Protein AF-A0A399GDI3-F1 (afdb_monomer_lite)

pLDDT: mean 78.02, std 23.64, range [24.5, 98.44]

Radius of gyration: 34.28 Å; chains: 1; bounding box: 95×101×81 Å

Foldseek 3Di:
DDPPVVVPDDPQDPVNVCCCLDPVVVLVLLVQLVVLVVVLVVLVVLQPDPVQLVVLVVQLVQCCDPDQADVPHGPVVQCQQANVQSPPPDPVRGTRHVNVSVVSVVSNVVSLVVSLVSLLVQLLVLCVQVLPDDQLQPDDDPPPPPDDPPLDDADPSNVSNLVSLLVVLVSDLVSDDLVSSLVSVLSNLLSVQVCCVVRPLLPAFHELVSLSNQLSNLVSVQVSNCVRRNHPSNCVSNVQVNLLSLLLNQAQDFPPPDPPPPPDDDDDDDDDDDDDDDDDDDDDDDDDDDDDDDDDDDDDDDPPDPDPLRRQHLVNLLVQLPPDQVSVVVSCVSVVNDPDHSVSSNSSSVSYPVVVD

Structure (mmCIF, N/CA/C/O backbone):
data_AF-A0A399GDI3-F1
#
_entry.id   AF-A0A399GDI3-F1
#
loop_
_atom_site.group_PDB
_atom_site.id
_atom_site.type_symbol
_atom_site.label_atom_id
_atom_site.label_alt_id
_atom_site.label_comp_id
_atom_site.label_asym_id
_atom_site.label_entity_id
_atom_site.label_seq_id
_atom_site.pdbx_PDB_ins_code
_atom_site.Cartn_x
_atom_site.Cartn_y
_atom_site.Cartn_z
_atom_site.occupancy
_atom_site.B_iso_or_equiv
_atom_site.auth_seq_id
_atom_site.auth_comp_id
_atom_site.auth_asym_id
_atom_site.auth_atom_id
_atom_site.pdbx_PDB_model_num
ATOM 1 N N . MET A 1 1 ? 1.802 18.367 7.664 1.00 33.59 1 MET A N 1
ATOM 2 C CA . MET A 1 1 ? 3.248 18.456 7.372 1.00 33.59 1 MET A CA 1
ATOM 3 C C . MET A 1 1 ? 3.421 18.226 5.888 1.00 33.59 1 MET A C 1
ATOM 5 O O . MET A 1 1 ? 3.116 17.139 5.420 1.00 33.59 1 MET A O 1
ATOM 9 N N . THR A 1 2 ? 3.764 19.276 5.149 1.00 44.78 2 THR A N 1
ATOM 10 C CA . THR A 1 2 ? 3.959 19.227 3.700 1.00 44.78 2 THR A CA 1
ATOM 11 C C . THR A 1 2 ? 5.281 18.523 3.408 1.00 44.78 2 THR A C 1
ATOM 13 O O . THR A 1 2 ? 6.303 18.823 4.020 1.00 44.78 2 THR A O 1
ATOM 16 N N . THR A 1 3 ? 5.256 17.533 2.523 1.00 49.69 3 THR A N 1
ATOM 17 C CA . THR A 1 3 ? 6.463 16.853 2.049 1.00 49.69 3 THR A CA 1
ATOM 18 C C . THR A 1 3 ? 7.414 17.867 1.407 1.00 49.69 3 THR A C 1
ATOM 20 O O . THR A 1 3 ? 6.981 18.886 0.863 1.00 49.69 3 THR A O 1
ATOM 23 N N . SER A 1 4 ? 8.721 17.600 1.463 1.00 41.06 4 SER A N 1
ATOM 24 C CA . SER A 1 4 ? 9.814 18.484 1.017 1.00 41.06 4 SER A CA 1
ATOM 25 C C . SER A 1 4 ? 9.760 18.925 -0.458 1.00 41.06 4 SER A C 1
ATOM 27 O O . SER A 1 4 ? 10.577 19.738 -0.877 1.00 41.06 4 SER A O 1
ATOM 29 N N . LEU A 1 5 ? 8.781 18.451 -1.232 1.00 45.34 5 LEU A N 1
ATOM 30 C CA . LEU A 1 5 ? 8.442 18.944 -2.570 1.00 45.34 5 LEU A CA 1
ATOM 31 C C . LEU A 1 5 ? 7.671 20.277 -2.542 1.00 45.34 5 LEU A C 1
ATOM 33 O O . LEU A 1 5 ? 7.832 21.095 -3.441 1.00 45.34 5 LEU A O 1
ATOM 37 N N . GLY A 1 6 ? 6.888 20.546 -1.493 1.00 42.69 6 GLY A N 1
ATOM 38 C CA . GLY A 1 6 ? 6.070 21.761 -1.393 1.00 42.69 6 GLY A CA 1
ATOM 39 C C . GLY A 1 6 ? 6.853 23.040 -1.077 1.00 42.69 6 GLY A C 1
ATOM 40 O O . GLY A 1 6 ? 6.321 24.132 -1.241 1.00 42.69 6 GLY A O 1
ATOM 41 N N . ARG A 1 7 ? 8.111 22.935 -0.624 1.00 52.03 7 ARG A N 1
ATOM 42 C CA . ARG A 1 7 ? 8.938 24.101 -0.256 1.00 52.03 7 ARG A CA 1
ATOM 43 C C . ARG A 1 7 ? 9.853 24.586 -1.389 1.00 52.03 7 ARG A C 1
ATOM 45 O O . ARG A 1 7 ? 10.402 25.674 -1.277 1.00 52.03 7 ARG A O 1
ATOM 52 N N . ALA A 1 8 ? 10.011 23.801 -2.460 1.00 45.78 8 ALA A N 1
ATOM 53 C CA . ALA A 1 8 ? 10.941 24.093 -3.556 1.00 45.78 8 ALA A CA 1
ATOM 54 C C . ALA A 1 8 ? 10.308 24.829 -4.756 1.00 45.78 8 ALA A C 1
ATOM 56 O O . ALA A 1 8 ? 11.039 25.382 -5.570 1.00 45.78 8 ALA A O 1
ATOM 57 N N . MET A 1 9 ? 8.977 24.890 -4.866 1.00 48.88 9 MET A N 1
ATOM 58 C CA . MET A 1 9 ? 8.287 25.620 -5.940 1.00 48.88 9 MET A CA 1
ATOM 59 C C . MET A 1 9 ? 7.434 26.752 -5.367 1.00 48.88 9 MET A C 1
ATOM 61 O O . MET A 1 9 ? 6.222 26.626 -5.204 1.00 48.88 9 MET A O 1
ATOM 65 N N . GLY A 1 10 ? 8.074 27.880 -5.054 1.00 45.00 10 GLY A N 1
ATOM 66 C CA . GLY A 1 10 ? 7.347 29.130 -4.850 1.00 45.00 10 GLY A CA 1
ATOM 67 C C . GLY A 1 10 ? 6.650 29.525 -6.154 1.00 45.00 10 GLY A C 1
ATOM 68 O O . GLY A 1 10 ? 7.329 29.829 -7.128 1.00 45.00 10 GLY A O 1
ATOM 69 N N . GLY A 1 11 ? 5.315 29.486 -6.179 1.00 56.50 11 GLY A N 1
ATOM 70 C CA . GLY A 1 11 ? 4.514 29.997 -7.300 1.00 56.50 11 GLY A CA 1
ATOM 71 C C . GLY A 1 11 ? 3.349 29.125 -7.770 1.00 56.50 11 GLY A C 1
ATOM 72 O O . GLY A 1 11 ? 2.586 29.584 -8.609 1.00 56.50 11 GLY A O 1
ATOM 73 N N . VAL A 1 12 ? 3.175 27.907 -7.250 1.00 58.66 12 VAL A N 1
ATOM 74 C CA . VAL A 1 12 ? 2.052 27.041 -7.653 1.00 58.66 12 VAL A CA 1
ATOM 75 C C . VAL A 1 12 ? 0.782 27.466 -6.915 1.00 58.66 12 VAL A C 1
ATOM 77 O O . VAL A 1 12 ? 0.763 27.525 -5.683 1.00 58.66 12 VAL A O 1
ATOM 80 N N . THR A 1 13 ? -0.278 27.780 -7.657 1.00 77.62 13 THR A N 1
ATOM 81 C CA . THR A 1 13 ? -1.592 28.100 -7.078 1.00 77.62 13 THR A CA 1
ATOM 82 C C . THR A 1 13 ? -2.203 26.869 -6.398 1.00 77.62 13 THR A C 1
ATOM 84 O O . THR A 1 13 ? -1.878 25.733 -6.736 1.00 77.62 13 THR A O 1
ATOM 87 N N . LYS A 1 14 ? -3.126 27.062 -5.444 1.00 71.81 14 LYS A N 1
ATOM 88 C CA . LYS A 1 14 ? -3.807 25.941 -4.765 1.00 71.81 14 LYS A CA 1
ATOM 89 C C . LYS A 1 14 ? -4.497 24.997 -5.765 1.00 71.81 14 LYS A C 1
ATOM 91 O O . LYS A 1 14 ? -4.448 23.787 -5.591 1.00 71.81 14 LYS A O 1
ATOM 96 N N . GLU A 1 15 ? -5.068 25.549 -6.835 1.00 73.25 15 GLU A N 1
ATOM 97 C CA . GLU A 1 15 ? -5.727 24.782 -7.897 1.00 73.25 15 GLU A CA 1
ATOM 98 C C . GLU A 1 15 ? -4.727 23.961 -8.731 1.00 73.25 15 GLU A C 1
ATOM 100 O O . GLU A 1 15 ? -4.968 22.796 -9.038 1.00 73.25 15 GLU A O 1
ATOM 105 N N . GLU A 1 16 ? -3.563 24.524 -9.063 1.00 70.19 16 GLU A N 1
ATOM 106 C CA . GLU A 1 16 ? -2.492 23.777 -9.736 1.00 70.19 16 GLU A CA 1
ATOM 107 C C . GLU A 1 16 ? -1.890 22.705 -8.824 1.00 70.19 16 GLU A C 1
ATOM 109 O O . GLU A 1 16 ? -1.567 21.610 -9.284 1.00 70.19 16 GLU A O 1
ATOM 114 N N . GLN A 1 17 ? -1.787 22.979 -7.523 1.00 66.31 17 GLN A N 1
ATOM 115 C CA . GLN A 1 17 ? -1.339 22.008 -6.534 1.00 66.31 17 GLN A CA 1
ATOM 116 C C . GLN A 1 17 ? -2.332 20.842 -6.412 1.00 66.31 17 GLN A C 1
ATOM 118 O O . GLN A 1 17 ? -1.911 19.688 -6.361 1.00 66.31 17 GLN A O 1
ATOM 123 N N . GLU A 1 18 ? -3.637 21.115 -6.434 1.00 70.56 18 GLU A N 1
ATOM 124 C CA . GLU A 1 18 ? -4.689 20.092 -6.458 1.00 70.56 18 GLU A CA 1
ATOM 125 C C . GLU A 1 18 ? -4.675 19.277 -7.760 1.00 70.56 18 GLU A C 1
ATOM 127 O O . GLU A 1 18 ? -4.814 18.057 -7.706 1.00 70.56 18 GLU A O 1
ATOM 132 N N . LYS A 1 19 ? -4.411 19.892 -8.921 1.00 71.69 19 LYS A N 1
ATOM 133 C CA . LYS A 1 19 ? -4.237 19.161 -10.195 1.00 71.69 19 LYS A CA 1
ATOM 134 C C . LYS A 1 19 ? -3.002 18.255 -10.183 1.00 71.69 19 LYS A C 1
ATOM 136 O O . LYS A 1 19 ? -3.060 17.121 -10.658 1.00 71.69 19 LYS A O 1
ATOM 141 N N . LEU A 1 20 ? -1.893 18.723 -9.606 1.00 68.25 20 LEU A N 1
ATOM 142 C CA . LEU A 1 20 ? -0.648 17.955 -9.489 1.00 68.25 20 LEU A CA 1
ATOM 143 C C . LEU A 1 20 ? -0.730 16.815 -8.461 1.00 68.25 20 LEU A C 1
ATOM 145 O O . LEU A 1 20 ? -0.077 15.791 -8.646 1.00 68.25 20 LEU A O 1
ATOM 149 N N . LEU A 1 21 ? -1.511 16.980 -7.390 1.00 65.38 21 LEU A N 1
ATOM 150 C CA . LEU A 1 21 ? -1.705 15.965 -6.342 1.00 65.38 21 LEU A CA 1
ATOM 151 C C . LEU A 1 21 ? -2.934 15.070 -6.578 1.00 65.38 21 LEU A C 1
ATOM 153 O O . LEU A 1 21 ? -3.079 14.038 -5.918 1.00 65.38 21 LEU A O 1
ATOM 157 N N . GLY A 1 22 ? -3.815 15.472 -7.493 1.00 72.81 22 GLY A N 1
ATOM 158 C CA . GLY A 1 22 ? -5.025 14.762 -7.882 1.00 72.81 22 GLY A CA 1
ATOM 159 C C . GLY A 1 22 ? -4.794 13.694 -8.953 1.00 72.81 22 GLY A C 1
ATOM 160 O O . GLY A 1 22 ? -3.668 13.305 -9.270 1.00 72.81 22 GLY A O 1
ATOM 161 N N . VAL A 1 23 ? -5.896 13.212 -9.533 1.00 76.56 23 VAL A N 1
ATOM 162 C CA . VAL A 1 23 ? -5.886 12.107 -10.509 1.00 76.56 23 VAL A CA 1
ATOM 163 C C . VAL A 1 23 ? -5.104 12.460 -11.781 1.00 76.56 23 VAL A C 1
ATOM 165 O O . VAL A 1 23 ? -4.443 11.588 -12.331 1.00 76.56 23 VAL A O 1
ATOM 168 N N . GLU A 1 24 ? -5.097 13.724 -12.221 1.00 80.94 24 GLU A N 1
ATOM 169 C CA . GLU A 1 24 ? -4.321 14.158 -13.397 1.00 80.94 24 GLU A CA 1
ATOM 170 C C . GLU A 1 24 ? -2.805 14.039 -13.178 1.00 80.94 24 GLU A C 1
ATOM 172 O O . GLU A 1 24 ? -2.074 13.552 -14.045 1.00 80.94 24 GLU A O 1
ATOM 177 N N . GLY A 1 25 ? -2.315 14.461 -12.010 1.00 84.94 25 GLY A N 1
ATOM 178 C CA . GLY A 1 25 ? -0.920 14.267 -11.625 1.00 84.94 25 GLY A CA 1
ATOM 179 C C . GLY A 1 25 ? -0.556 12.787 -11.526 1.00 84.94 25 GLY A C 1
ATOM 180 O O . GLY A 1 25 ? 0.484 12.365 -12.039 1.00 84.94 25 GLY A O 1
ATOM 181 N N . LEU A 1 26 ? -1.453 11.981 -10.952 1.00 88.75 26 LEU A N 1
ATOM 182 C CA . LEU A 1 26 ? -1.299 10.530 -10.884 1.00 88.75 26 LEU A CA 1
ATOM 183 C C . LEU A 1 26 ? -1.259 9.888 -12.278 1.00 88.75 26 LEU A C 1
ATOM 185 O O . LEU A 1 26 ? -0.437 9.010 -12.522 1.00 88.75 26 LEU A O 1
ATOM 189 N N . GLU A 1 27 ? -2.076 10.360 -13.219 1.00 91.31 27 GLU A N 1
ATOM 190 C CA . GLU A 1 27 ? -2.079 9.878 -14.600 1.00 91.31 27 GLU A CA 1
ATOM 191 C C . GLU A 1 27 ? -0.748 10.138 -15.301 1.00 91.31 27 GLU A C 1
ATOM 193 O O . GLU A 1 27 ? -0.197 9.235 -15.935 1.00 91.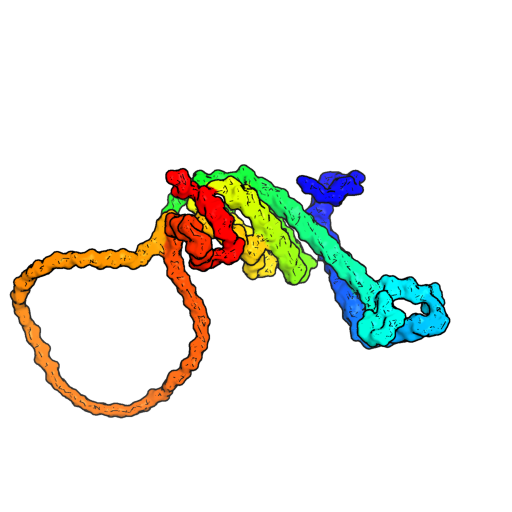31 27 GLU A O 1
ATOM 198 N N . ARG A 1 28 ? -0.189 11.344 -15.153 1.00 91.12 28 ARG A N 1
ATOM 199 C CA . ARG A 1 28 ? 1.140 11.664 -15.695 1.00 91.12 28 ARG A CA 1
ATOM 200 C C . ARG A 1 28 ? 2.213 10.759 -15.093 1.00 91.12 28 ARG A C 1
ATOM 202 O O . ARG A 1 28 ? 3.054 10.252 -15.830 1.00 91.12 28 ARG A O 1
ATOM 209 N N . LEU A 1 29 ? 2.163 10.510 -13.784 1.00 92.50 29 LEU A N 1
ATOM 210 C CA . LEU A 1 29 ? 3.098 9.604 -13.111 1.00 92.50 29 LEU A CA 1
ATOM 211 C C . LEU A 1 29 ? 2.963 8.159 -13.602 1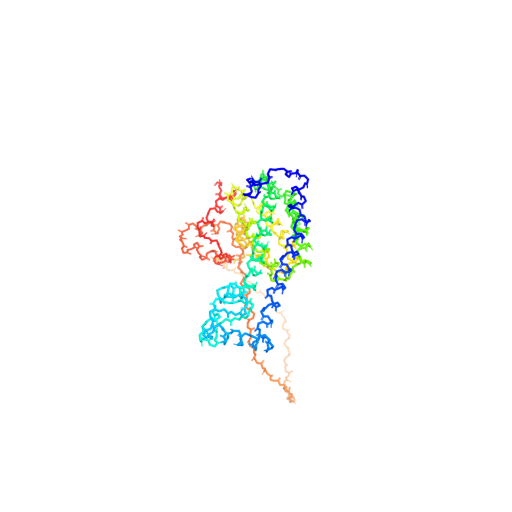.00 92.50 29 LEU A C 1
ATOM 213 O O . LEU A 1 29 ? 3.981 7.525 -13.868 1.00 92.50 29 LEU A O 1
ATOM 217 N N . CYS A 1 30 ? 1.739 7.653 -13.777 1.00 94.81 30 CYS A N 1
ATOM 218 C CA . CYS A 1 30 ? 1.496 6.317 -14.321 1.00 94.81 30 CYS A CA 1
ATOM 219 C C . CYS A 1 30 ? 1.991 6.184 -15.767 1.00 94.81 30 CYS A C 1
ATOM 221 O O . CYS A 1 30 ? 2.573 5.158 -16.106 1.00 94.81 30 CYS A O 1
ATOM 223 N N . LYS A 1 31 ? 1.831 7.219 -16.604 1.00 95.12 31 LYS A N 1
ATOM 224 C CA . LYS A 1 31 ? 2.394 7.242 -17.966 1.00 95.12 31 LYS A CA 1
ATOM 225 C C . LYS A 1 31 ? 3.919 7.196 -17.941 1.00 95.12 31 LYS A C 1
ATOM 227 O O . LYS A 1 31 ? 4.504 6.369 -18.628 1.00 95.12 31 LYS A O 1
ATOM 232 N N . THR A 1 32 ? 4.565 8.023 -17.117 1.00 95.75 32 THR A N 1
ATOM 233 C CA . THR A 1 32 ? 6.030 8.000 -16.966 1.00 95.75 32 THR A CA 1
ATOM 234 C C . THR A 1 32 ? 6.520 6.645 -16.464 1.00 95.75 32 THR A C 1
ATOM 236 O O . THR A 1 32 ? 7.475 6.101 -17.011 1.00 95.75 32 THR A O 1
ATOM 239 N N . TYR A 1 33 ? 5.843 6.077 -15.463 1.00 96.38 33 TYR A N 1
ATOM 240 C CA . TYR A 1 33 ? 6.137 4.747 -14.939 1.00 96.38 33 TYR A CA 1
ATOM 241 C C . TYR A 1 33 ? 6.035 3.674 -16.029 1.00 96.38 33 TYR A C 1
ATOM 243 O O . TYR A 1 33 ? 6.977 2.911 -16.224 1.00 96.38 33 TYR A O 1
ATOM 251 N N . GLY A 1 34 ? 4.913 3.639 -16.757 1.00 95.62 34 GLY A N 1
ATOM 252 C CA . GLY A 1 34 ? 4.658 2.647 -17.799 1.00 95.62 34 GLY A CA 1
ATOM 253 C C . GLY A 1 34 ? 5.639 2.752 -18.966 1.00 95.62 34 GLY A C 1
ATOM 254 O O . GLY A 1 34 ? 6.171 1.737 -19.403 1.00 95.62 34 GLY A O 1
ATOM 255 N N . SER A 1 35 ? 5.942 3.970 -19.424 1.00 96.19 35 SER A N 1
ATOM 256 C CA . SER A 1 35 ? 6.936 4.192 -20.480 1.00 96.19 35 SER A CA 1
ATOM 257 C C . SER A 1 35 ? 8.341 3.776 -20.046 1.00 96.19 35 SER A C 1
ATOM 259 O O . SER A 1 35 ? 9.063 3.171 -20.833 1.00 96.19 35 SER A O 1
ATOM 261 N N . ALA A 1 36 ? 8.733 4.066 -18.800 1.00 97.00 36 ALA A N 1
ATOM 262 C CA . ALA A 1 36 ? 10.031 3.655 -18.273 1.00 97.00 36 ALA A CA 1
ATOM 263 C C . ALA A 1 36 ? 10.136 2.127 -18.129 1.00 97.00 36 ALA A C 1
ATOM 265 O O . ALA A 1 36 ? 11.143 1.556 -18.527 1.00 97.00 36 ALA A O 1
ATOM 266 N N . ASP A 1 37 ? 9.090 1.464 -17.624 1.00 95.62 37 ASP A N 1
ATOM 267 C CA . ASP A 1 37 ? 9.035 -0.001 -17.510 1.00 95.62 37 ASP A CA 1
ATOM 268 C C . ASP A 1 37 ? 9.082 -0.685 -18.884 1.00 95.62 37 ASP A C 1
ATOM 270 O O . ASP A 1 37 ? 9.778 -1.684 -19.057 1.00 95.62 37 ASP A O 1
ATOM 274 N N . TYR A 1 38 ? 8.385 -0.123 -19.877 1.00 96.31 38 TYR A N 1
ATOM 275 C CA . TYR A 1 38 ? 8.431 -0.616 -21.251 1.00 96.31 38 TYR A CA 1
ATOM 276 C C . TYR A 1 38 ? 9.830 -0.481 -21.856 1.00 96.31 38 TYR A C 1
ATOM 278 O O . TYR A 1 38 ? 10.353 -1.452 -22.393 1.00 96.31 38 TYR A O 1
ATOM 286 N N . LEU A 1 39 ? 10.451 0.699 -21.750 1.00 97.38 39 LEU A N 1
ATOM 287 C CA . LEU A 1 39 ? 11.784 0.938 -22.307 1.00 97.38 39 LEU A CA 1
ATOM 288 C C . LEU A 1 39 ? 12.859 0.113 -21.596 1.00 97.38 39 LEU A C 1
ATOM 290 O O . LEU A 1 39 ? 13.734 -0.417 -22.265 1.00 97.38 39 LEU A O 1
ATOM 294 N N . GLU A 1 40 ? 12.780 -0.059 -20.274 1.00 96.00 40 GLU A N 1
ATOM 295 C CA . GLU A 1 40 ? 13.673 -0.965 -19.539 1.00 96.00 40 GLU A CA 1
ATOM 296 C C . GLU A 1 40 ? 13.573 -2.400 -20.070 1.00 96.00 40 GLU A C 1
ATOM 298 O O . GLU A 1 40 ? 14.604 -3.021 -20.317 1.00 96.00 40 GLU A O 1
ATOM 303 N N . ARG A 1 41 ? 12.354 -2.929 -20.256 1.00 95.44 41 ARG A N 1
ATOM 304 C CA . ARG A 1 41 ? 12.161 -4.285 -20.793 1.00 95.44 41 ARG A CA 1
ATOM 305 C C . ARG A 1 41 ? 12.645 -4.404 -22.230 1.00 95.44 41 ARG A C 1
ATOM 307 O O . ARG A 1 41 ? 13.434 -5.291 -22.503 1.00 95.44 41 ARG A O 1
ATOM 314 N N . ALA A 1 42 ? 12.251 -3.479 -23.103 1.00 96.56 42 ALA A N 1
ATOM 315 C CA . ALA A 1 42 ? 12.668 -3.494 -24.502 1.00 96.56 42 ALA A CA 1
ATOM 316 C C . ALA A 1 42 ? 14.196 -3.454 -24.645 1.00 96.56 42 ALA A C 1
ATOM 318 O O . ALA A 1 42 ? 14.746 -4.188 -25.451 1.00 96.56 42 ALA A O 1
ATOM 319 N N . MET A 1 43 ? 14.885 -2.645 -23.835 1.00 94.19 43 MET A N 1
ATOM 320 C CA . MET A 1 43 ? 16.349 -2.582 -23.847 1.00 94.19 43 MET A CA 1
ATOM 321 C C . MET A 1 43 ? 16.992 -3.887 -23.372 1.00 94.19 43 MET A C 1
ATOM 323 O O . MET A 1 43 ? 18.000 -4.283 -23.940 1.00 94.19 43 MET A O 1
ATOM 327 N N . ARG A 1 44 ? 16.414 -4.574 -22.374 1.00 93.81 44 ARG A N 1
ATOM 328 C CA . ARG A 1 44 ? 16.894 -5.903 -21.957 1.00 93.81 44 ARG A CA 1
ATOM 329 C C . ARG A 1 44 ? 16.638 -6.966 -23.021 1.00 93.81 44 ARG A C 1
ATOM 331 O O . ARG A 1 44 ? 17.546 -7.712 -23.344 1.00 93.81 44 ARG A O 1
ATOM 338 N N . ASP A 1 45 ? 15.443 -6.978 -23.601 1.00 95.62 45 ASP A N 1
ATOM 339 C CA . ASP A 1 45 ? 15.093 -7.921 -24.663 1.00 95.62 45 ASP A CA 1
ATOM 340 C C . ASP A 1 45 ? 15.988 -7.709 -25.899 1.00 95.62 45 ASP A C 1
ATOM 342 O O . ASP A 1 45 ? 16.409 -8.669 -26.534 1.00 95.62 45 ASP A O 1
ATOM 346 N N . TRP A 1 46 ? 16.323 -6.454 -26.227 1.00 95.50 46 TRP A N 1
ATOM 347 C CA . TRP A 1 46 ? 17.279 -6.134 -27.290 1.00 95.50 46 TRP A CA 1
ATOM 348 C C . TRP A 1 46 ? 18.712 -6.504 -26.929 1.00 95.50 46 TRP A C 1
ATOM 350 O O . TRP A 1 46 ? 19.448 -6.907 -27.818 1.00 95.50 46 TRP A O 1
ATOM 360 N N . SER A 1 47 ? 19.120 -6.397 -25.664 1.00 91.25 47 SER A N 1
ATOM 361 C CA . SER A 1 47 ? 20.440 -6.865 -25.228 1.00 91.25 47 SER A CA 1
ATOM 362 C C . SER A 1 47 ? 20.644 -8.366 -25.453 1.00 91.25 47 SER A C 1
ATOM 364 O O . SER A 1 47 ? 21.778 -8.777 -25.673 1.00 91.25 47 SER A O 1
ATOM 366 N N . ASP A 1 48 ? 19.567 -9.155 -25.441 1.00 92.12 48 ASP A N 1
ATOM 367 C CA . ASP A 1 48 ? 19.597 -10.605 -25.666 1.00 92.12 48 ASP A CA 1
ATOM 368 C C . ASP A 1 48 ? 19.409 -10.998 -27.151 1.00 92.12 48 ASP A C 1
ATOM 370 O O . ASP A 1 48 ? 19.456 -12.181 -27.499 1.00 92.12 48 ASP A O 1
ATOM 374 N N . ASP A 1 49 ? 19.184 -10.034 -28.051 1.00 95.81 49 ASP A N 1
ATOM 375 C CA . ASP A 1 49 ? 19.032 -10.290 -29.486 1.00 95.81 49 ASP A CA 1
ATOM 376 C C . ASP A 1 49 ? 20.403 -10.486 -30.149 1.00 95.81 49 ASP A C 1
ATOM 378 O O . ASP A 1 49 ? 21.317 -9.672 -29.990 1.00 95.81 49 ASP A O 1
ATOM 382 N N . VAL A 1 50 ? 20.520 -11.544 -30.959 1.00 94.56 50 VAL A N 1
ATOM 383 C CA . VAL A 1 50 ? 21.732 -11.910 -31.711 1.00 94.56 50 VAL A CA 1
ATOM 384 C C . VAL A 1 50 ? 22.319 -10.716 -32.465 1.00 94.56 50 VAL A C 1
ATOM 386 O O . VAL A 1 50 ? 23.526 -10.504 -32.430 1.00 94.56 50 VAL A O 1
ATOM 389 N N . PHE A 1 51 ? 21.476 -9.886 -33.086 1.00 95.06 51 PHE A N 1
ATOM 390 C CA . PHE A 1 51 ? 21.943 -8.710 -33.817 1.00 95.06 51 PHE A CA 1
ATOM 391 C C . PHE A 1 51 ? 22.706 -7.720 -32.923 1.00 95.06 51 PHE A C 1
ATOM 393 O O . PHE A 1 51 ? 23.717 -7.156 -33.342 1.00 95.06 51 PHE A O 1
ATOM 400 N N . PHE A 1 52 ? 22.230 -7.479 -31.701 1.00 94.56 52 PHE A N 1
ATOM 401 C CA . PHE A 1 52 ? 22.868 -6.539 -30.779 1.00 94.56 52 PHE A CA 1
ATOM 402 C C . PHE A 1 52 ? 24.030 -7.169 -30.011 1.00 94.56 52 PHE A C 1
ATOM 404 O O . PHE A 1 52 ? 24.970 -6.447 -29.676 1.00 94.56 52 PHE A O 1
ATOM 411 N N . LEU A 1 53 ? 24.014 -8.487 -29.801 1.00 92.38 53 LEU A N 1
ATOM 412 C CA . LEU A 1 53 ? 25.163 -9.236 -29.288 1.00 92.38 53 LEU A CA 1
ATOM 413 C C . LEU A 1 53 ? 26.353 -9.158 -30.254 1.00 92.38 53 LEU A C 1
ATOM 415 O O . LEU A 1 53 ? 27.455 -8.830 -29.822 1.00 92.38 53 LEU A O 1
ATOM 419 N N . ASP A 1 54 ? 26.123 -9.323 -31.560 1.00 92.56 54 ASP A N 1
ATOM 420 C CA . ASP A 1 54 ? 27.170 -9.169 -32.582 1.00 92.56 54 ASP A CA 1
ATOM 421 C C . ASP A 1 54 ? 27.752 -7.738 -32.584 1.00 92.56 54 ASP A C 1
ATOM 423 O O . ASP A 1 54 ? 28.959 -7.519 -32.735 1.00 92.56 54 ASP A O 1
ATOM 427 N N . ILE A 1 55 ? 26.894 -6.725 -32.396 1.00 92.00 55 ILE A N 1
ATOM 428 C CA . ILE A 1 55 ? 27.332 -5.326 -32.265 1.00 92.00 55 ILE A CA 1
ATOM 429 C C . ILE A 1 55 ? 28.149 -5.127 -30.987 1.00 92.00 55 ILE A C 1
ATOM 431 O O . ILE A 1 55 ? 29.134 -4.385 -31.016 1.00 92.00 55 ILE A O 1
ATOM 435 N N . TRP A 1 56 ? 27.740 -5.752 -29.883 1.00 90.62 56 TRP A N 1
ATOM 436 C CA . TRP A 1 56 ? 28.421 -5.674 -28.596 1.00 90.62 56 TRP A CA 1
ATOM 437 C C . TRP A 1 56 ? 29.815 -6.300 -28.655 1.00 90.62 56 TRP A C 1
ATOM 439 O O . TRP A 1 56 ? 30.779 -5.630 -28.292 1.00 90.62 56 TRP A O 1
ATOM 449 N N . GLU A 1 57 ? 29.953 -7.505 -29.209 1.00 88.75 57 GLU A N 1
ATOM 450 C CA . GLU A 1 57 ? 31.253 -8.153 -29.423 1.00 88.75 57 GLU A CA 1
ATOM 451 C C . GLU A 1 57 ? 32.157 -7.273 -30.297 1.00 88.75 57 GLU A C 1
ATOM 453 O O . GLU A 1 57 ? 33.275 -6.923 -29.916 1.00 88.75 57 GLU A O 1
ATOM 458 N N . GLY A 1 58 ? 31.627 -6.776 -31.421 1.00 88.69 58 GLY A N 1
ATOM 459 C CA . GLY A 1 58 ? 32.369 -5.855 -32.277 1.00 88.69 58 GLY A CA 1
ATOM 460 C C . GLY A 1 58 ? 32.732 -4.531 -31.588 1.00 88.69 58 GLY A C 1
ATOM 461 O O . GLY A 1 58 ? 33.683 -3.858 -31.997 1.00 88.69 58 GLY A O 1
ATOM 462 N N . LEU A 1 59 ? 31.975 -4.092 -30.581 1.00 88.19 59 LEU A N 1
ATOM 463 C CA . LEU A 1 59 ? 32.299 -2.913 -29.780 1.00 88.19 59 LEU A CA 1
ATOM 464 C C . LEU A 1 59 ? 33.432 -3.214 -28.794 1.00 88.19 59 LEU A C 1
ATOM 466 O O . LEU A 1 59 ? 34.368 -2.418 -28.713 1.00 88.19 59 LEU A O 1
ATOM 470 N N . GLN A 1 60 ? 33.380 -4.359 -28.113 1.00 88.00 60 GLN A N 1
ATOM 471 C CA . GLN A 1 60 ? 34.430 -4.828 -27.207 1.00 88.00 60 GLN A CA 1
ATOM 472 C C . GLN A 1 60 ? 35.759 -5.013 -27.950 1.00 88.00 60 GLN A C 1
ATOM 474 O O . GLN A 1 60 ? 36.788 -4.512 -27.504 1.00 88.00 60 GLN A O 1
ATOM 479 N N . ASP A 1 61 ? 35.744 -5.613 -29.141 1.00 87.25 61 ASP A N 1
ATOM 480 C CA . ASP A 1 61 ? 36.942 -5.769 -29.975 1.00 87.25 61 ASP A CA 1
ATOM 481 C C . ASP A 1 61 ? 37.595 -4.427 -30.330 1.00 87.25 61 ASP A C 1
ATOM 483 O O . ASP A 1 61 ? 38.821 -4.291 -30.332 1.00 87.25 61 ASP A O 1
ATOM 487 N N . ARG A 1 62 ? 36.782 -3.397 -30.601 1.00 86.75 62 ARG A N 1
ATOM 488 C CA . ARG A 1 62 ? 37.280 -2.039 -30.873 1.00 86.75 62 ARG A CA 1
ATOM 489 C C . ARG A 1 62 ? 37.779 -1.345 -29.612 1.00 86.75 62 ARG A C 1
ATOM 491 O O . ARG A 1 62 ? 38.775 -0.633 -29.697 1.00 86.75 62 ARG A O 1
ATOM 498 N N . ALA A 1 63 ? 37.116 -1.553 -28.476 1.00 84.62 63 ALA A N 1
ATOM 499 C CA . ALA A 1 63 ? 37.538 -1.029 -27.179 1.00 84.62 63 ALA A CA 1
ATOM 500 C C . ALA A 1 63 ? 38.892 -1.615 -26.740 1.00 84.62 63 ALA A C 1
ATOM 502 O O . ALA A 1 63 ? 39.727 -0.895 -26.203 1.00 84.62 63 ALA A O 1
ATOM 503 N N . ARG A 1 64 ? 39.132 -2.900 -27.036 1.00 82.88 64 ARG A N 1
ATOM 504 C CA . ARG A 1 64 ? 40.398 -3.614 -26.785 1.00 82.88 64 ARG A CA 1
ATOM 505 C C . ARG A 1 64 ? 41.503 -3.275 -27.793 1.00 82.88 64 ARG A C 1
ATOM 507 O O . ARG A 1 64 ? 42.671 -3.594 -27.568 1.00 82.88 64 ARG A O 1
ATOM 514 N N . GLY A 1 65 ? 41.148 -2.671 -28.927 1.00 78.56 65 GLY A N 1
ATOM 515 C CA . GLY A 1 65 ? 42.089 -2.291 -29.976 1.00 78.56 65 GLY A CA 1
ATOM 516 C C . GLY A 1 65 ? 43.144 -1.284 -29.499 1.00 78.56 65 GLY A C 1
ATOM 517 O O . GLY A 1 65 ? 42.972 -0.572 -28.517 1.00 78.56 65 GLY A O 1
ATOM 518 N N . GLN A 1 66 ? 44.256 -1.167 -30.234 1.00 65.94 66 GLN A N 1
ATOM 519 C CA . GLN A 1 66 ? 45.360 -0.260 -29.867 1.00 65.94 66 GLN A CA 1
ATOM 520 C C . GLN A 1 66 ? 44.998 1.238 -29.915 1.00 65.94 66 GLN A C 1
ATOM 522 O O . GLN A 1 66 ? 45.780 2.081 -29.475 1.00 65.94 66 GLN A O 1
ATOM 527 N N . THR A 1 67 ? 43.841 1.591 -30.474 1.00 71.12 67 THR A N 1
ATOM 528 C CA . THR A 1 67 ? 43.345 2.965 -30.534 1.00 71.12 67 THR A CA 1
ATOM 529 C C . THR A 1 67 ? 42.484 3.260 -29.313 1.00 71.12 67 THR A C 1
ATOM 531 O O . THR A 1 67 ? 41.426 2.666 -29.161 1.00 71.12 67 THR A O 1
ATOM 534 N N . SER A 1 68 ? 42.859 4.253 -28.504 1.00 70.56 68 SER A N 1
ATOM 535 C CA . SER A 1 68 ? 42.087 4.684 -27.321 1.00 70.56 68 SER A CA 1
ATOM 536 C C . SER A 1 68 ? 40.693 5.268 -27.625 1.00 70.56 68 SER A C 1
ATOM 538 O O . SER A 1 68 ? 39.997 5.706 -26.711 1.00 70.56 68 SER A O 1
ATOM 540 N N . ASN A 1 69 ? 40.290 5.308 -28.899 1.00 80.06 69 ASN A N 1
ATOM 541 C CA . ASN A 1 69 ? 39.043 5.897 -29.370 1.00 80.06 69 ASN A CA 1
ATOM 542 C C . ASN A 1 69 ? 38.269 4.891 -30.229 1.00 80.06 69 ASN A C 1
ATOM 544 O O . ASN A 1 69 ? 38.844 4.238 -31.102 1.00 80.06 69 ASN A O 1
ATOM 548 N N . ILE A 1 70 ? 36.950 4.856 -30.047 1.00 80.75 70 ILE A N 1
ATOM 549 C CA . ILE A 1 70 ? 36.001 4.122 -30.884 1.00 80.75 70 ILE A CA 1
ATOM 550 C C . ILE A 1 70 ? 35.327 5.148 -31.802 1.00 80.75 70 ILE A C 1
ATOM 552 O O . ILE A 1 70 ? 34.425 5.890 -31.407 1.00 80.75 70 ILE A O 1
ATOM 556 N N . GLY A 1 71 ? 35.813 5.243 -33.042 1.00 82.56 71 GLY A N 1
ATOM 557 C CA . GLY A 1 71 ? 35.389 6.293 -33.970 1.00 82.56 71 GLY A CA 1
ATOM 558 C C . GLY A 1 71 ? 35.789 7.681 -33.458 1.00 82.56 71 GLY A C 1
ATOM 559 O O . GLY A 1 71 ? 36.974 7.990 -33.371 1.00 82.56 71 GLY A O 1
ATOM 560 N N . THR A 1 72 ? 34.804 8.522 -33.132 1.00 84.19 72 THR A N 1
ATOM 561 C CA . THR A 1 72 ? 35.021 9.878 -32.590 1.00 84.19 72 THR A CA 1
ATOM 562 C C . THR A 1 72 ? 34.880 9.970 -31.067 1.00 84.19 72 THR A C 1
ATOM 564 O O . THR A 1 72 ? 35.036 11.064 -30.531 1.00 84.19 72 THR A O 1
ATOM 567 N N . MET A 1 73 ? 34.533 8.878 -30.377 1.00 85.69 73 MET A N 1
ATOM 568 C CA . MET A 1 73 ? 34.278 8.861 -28.928 1.00 85.69 73 MET A CA 1
ATOM 569 C C . MET A 1 73 ? 35.382 8.104 -28.187 1.00 85.69 73 MET A C 1
ATOM 571 O O . MET A 1 73 ? 35.967 7.168 -28.737 1.00 85.69 73 MET A O 1
ATOM 575 N N . SER A 1 74 ? 35.672 8.500 -26.945 1.00 87.38 74 SER A N 1
ATOM 576 C CA . SER A 1 74 ? 36.577 7.727 -26.089 1.00 87.38 74 SER A CA 1
ATOM 577 C C . SER A 1 74 ? 35.883 6.458 -25.586 1.00 87.38 74 SER A C 1
ATOM 579 O O . SER A 1 74 ? 34.653 6.395 -25.531 1.00 87.38 74 SER A O 1
ATOM 581 N N . VAL A 1 75 ? 36.657 5.445 -25.187 1.00 84.38 75 VAL A N 1
ATOM 582 C CA . VAL A 1 75 ? 36.086 4.214 -24.607 1.00 84.38 75 VAL A CA 1
ATOM 583 C C . VAL A 1 75 ? 35.287 4.515 -23.328 1.00 84.38 75 VAL A C 1
ATOM 585 O O . VAL A 1 75 ? 34.236 3.920 -23.103 1.00 84.38 75 VAL A O 1
ATOM 588 N N . ALA A 1 76 ? 35.705 5.517 -22.548 1.00 84.50 76 ALA A N 1
ATOM 589 C CA . ALA A 1 76 ? 34.989 5.962 -21.353 1.00 84.50 76 ALA A CA 1
ATOM 590 C C . ALA A 1 76 ? 33.596 6.543 -21.666 1.00 84.50 76 ALA A C 1
ATOM 592 O O . ALA A 1 76 ? 32.626 6.197 -20.992 1.00 84.50 76 ALA A O 1
ATOM 593 N N . ASP A 1 77 ? 33.474 7.373 -22.711 1.00 85.75 77 ASP A N 1
ATOM 594 C CA . ASP A 1 77 ? 32.180 7.942 -23.132 1.00 85.75 77 ASP A CA 1
ATOM 595 C C . ASP A 1 77 ? 31.206 6.846 -23.594 1.00 85.75 77 ASP A C 1
ATOM 597 O O . ASP A 1 77 ? 29.991 6.936 -23.402 1.00 85.75 77 ASP A O 1
ATOM 601 N N . VAL A 1 78 ? 31.747 5.799 -24.222 1.00 85.44 78 VAL A N 1
ATOM 602 C CA . VAL A 1 78 ? 30.983 4.628 -24.662 1.00 85.44 78 VAL A CA 1
ATOM 603 C C . VAL A 1 78 ? 30.542 3.795 -23.460 1.00 85.44 78 VAL A C 1
ATOM 605 O O . VAL A 1 78 ? 29.366 3.431 -23.376 1.00 85.44 78 VAL A O 1
ATOM 608 N N . ALA A 1 79 ? 31.441 3.544 -22.508 1.00 85.88 79 ALA A N 1
ATOM 609 C CA . ALA A 1 79 ? 31.156 2.776 -21.299 1.00 85.88 79 ALA A CA 1
ATOM 610 C C . ALA A 1 79 ? 30.062 3.423 -20.429 1.00 85.88 79 ALA A C 1
ATOM 612 O O . ALA A 1 79 ? 29.246 2.718 -19.840 1.00 85.88 79 ALA A O 1
ATOM 613 N N . GLU A 1 80 ? 29.984 4.758 -20.387 1.00 86.69 80 GLU A N 1
ATOM 614 C CA . GLU A 1 80 ? 28.936 5.476 -19.642 1.00 86.69 80 GLU A CA 1
ATOM 615 C C . GLU A 1 80 ? 27.522 5.201 -20.182 1.00 86.69 80 GLU A C 1
ATOM 617 O O . GLU A 1 80 ? 26.545 5.200 -19.428 1.00 86.69 80 GLU A O 1
ATOM 622 N N . ARG A 1 81 ? 27.391 4.983 -21.495 1.00 85.06 81 ARG A N 1
ATOM 623 C CA . ARG A 1 81 ? 26.087 4.812 -22.157 1.00 85.06 81 ARG A CA 1
ATOM 624 C C . ARG A 1 81 ? 25.699 3.357 -22.388 1.00 85.06 81 ARG A C 1
ATOM 626 O O . ARG A 1 81 ? 24.503 3.076 -22.499 1.00 85.06 81 ARG A O 1
ATOM 633 N N . THR A 1 82 ? 26.692 2.476 -22.486 1.00 86.50 82 THR A N 1
ATOM 634 C CA . THR A 1 82 ? 26.508 1.069 -22.853 1.00 86.50 82 THR A CA 1
ATOM 635 C C . THR A 1 82 ? 26.648 0.161 -21.638 1.00 86.50 82 THR A C 1
ATOM 637 O O . THR A 1 82 ? 25.652 -0.107 -20.973 1.00 86.50 82 THR A O 1
ATOM 640 N N . SER A 1 83 ? 27.870 -0.228 -21.281 1.00 88.12 83 SER A N 1
ATOM 641 C CA . SER A 1 83 ? 28.177 -0.920 -20.033 1.00 88.12 83 SER A CA 1
ATOM 642 C C . SER A 1 83 ? 29.565 -0.542 -19.533 1.00 88.12 83 SER A C 1
ATOM 644 O O . SER A 1 83 ? 30.504 -0.364 -20.311 1.00 88.12 83 SER A O 1
ATOM 646 N N . LYS A 1 84 ? 29.726 -0.497 -18.207 1.00 84.88 84 LYS A N 1
ATOM 647 C CA . LYS A 1 84 ? 31.032 -0.304 -17.551 1.00 84.88 84 LYS A CA 1
ATOM 648 C C . LYS A 1 84 ? 32.030 -1.418 -17.860 1.00 84.88 84 LYS A C 1
ATOM 650 O O . LYS A 1 84 ? 33.228 -1.222 -17.691 1.00 84.88 84 LYS A O 1
ATOM 655 N N . ASN A 1 85 ? 31.535 -2.560 -18.324 1.00 82.69 85 ASN A N 1
ATOM 656 C CA . ASN A 1 85 ? 32.322 -3.750 -18.600 1.00 82.69 85 ASN A CA 1
ATOM 657 C C . ASN A 1 85 ? 32.759 -3.845 -20.076 1.00 82.69 85 ASN A C 1
ATOM 659 O O . ASN A 1 85 ? 33.226 -4.897 -20.504 1.00 82.69 85 ASN A O 1
ATOM 663 N N . VAL A 1 86 ? 32.657 -2.755 -20.855 1.00 81.50 86 VAL A N 1
ATOM 664 C CA . VAL A 1 86 ? 33.004 -2.749 -22.293 1.00 81.50 86 VAL A CA 1
ATOM 665 C C . VAL A 1 86 ? 34.460 -3.149 -22.577 1.00 81.50 86 VAL A C 1
ATOM 667 O O . VAL A 1 86 ? 34.748 -3.687 -23.639 1.00 81.50 86 VAL A O 1
ATOM 670 N N . GLU A 1 87 ? 35.376 -2.911 -21.633 1.00 74.12 87 GLU A N 1
ATOM 671 C CA . GLU A 1 87 ? 36.793 -3.298 -21.737 1.00 74.12 87 GLU A CA 1
ATOM 672 C C . GLU A 1 87 ? 37.093 -4.668 -21.103 1.00 74.12 87 GLU A C 1
ATOM 674 O O . GLU A 1 87 ? 38.216 -5.158 -21.208 1.00 74.12 87 GLU A O 1
ATOM 679 N N . SER A 1 88 ? 36.124 -5.287 -20.419 1.00 75.75 88 SER A N 1
ATOM 680 C CA . SER A 1 88 ? 36.354 -6.548 -19.708 1.00 75.75 88 SER A CA 1
ATOM 681 C C . SER A 1 88 ? 36.475 -7.732 -20.673 1.00 75.75 88 SER A C 1
ATOM 683 O O . SER A 1 88 ? 35.819 -7.778 -21.714 1.00 75.75 88 SER A O 1
ATOM 685 N N . ASP A 1 89 ? 37.342 -8.684 -20.325 1.00 62.47 89 ASP A N 1
ATOM 686 C CA . ASP A 1 89 ? 37.570 -9.933 -21.074 1.00 62.47 89 ASP A CA 1
ATOM 687 C C . ASP A 1 89 ? 36.580 -11.043 -20.681 1.00 62.47 89 ASP A C 1
ATOM 689 O O . ASP A 1 89 ? 36.589 -12.134 -21.251 1.00 62.47 89 ASP A O 1
ATOM 693 N N . ASP A 1 90 ? 35.713 -10.765 -19.706 1.00 69.19 90 ASP A N 1
ATOM 694 C CA . ASP A 1 90 ? 34.681 -11.696 -19.282 1.00 69.19 90 ASP A CA 1
ATOM 695 C C . ASP A 1 90 ? 33.584 -11.756 -20.351 1.00 69.19 90 ASP A C 1
ATOM 697 O O . ASP A 1 90 ? 32.969 -10.748 -20.697 1.00 69.19 90 ASP A O 1
ATOM 701 N N . VAL A 1 91 ? 33.312 -12.964 -20.850 1.00 58.66 91 VAL A N 1
ATOM 702 C CA . VAL A 1 91 ? 32.231 -13.237 -21.819 1.00 58.66 91 VAL A CA 1
ATOM 703 C C . VAL A 1 91 ? 30.854 -12.878 -21.232 1.00 58.66 91 VAL A C 1
ATOM 705 O O . VAL A 1 91 ? 29.945 -12.515 -21.968 1.00 58.66 91 VAL A O 1
ATOM 708 N N . ASP A 1 92 ? 30.738 -12.875 -19.900 1.00 63.22 92 ASP A N 1
ATOM 709 C CA . ASP A 1 92 ? 29.552 -12.437 -19.148 1.00 63.22 92 ASP A CA 1
ATOM 710 C C . ASP A 1 92 ? 29.597 -10.936 -18.763 1.00 63.22 92 ASP A C 1
ATOM 712 O O . ASP A 1 92 ? 28.804 -10.448 -17.951 1.00 63.22 92 ASP A O 1
ATOM 716 N N . GLY A 1 93 ? 30.557 -10.184 -19.308 1.00 65.12 93 GLY A N 1
ATOM 717 C CA . GLY A 1 93 ? 30.883 -8.804 -18.957 1.00 65.12 93 GLY A CA 1
ATOM 718 C C . GLY A 1 93 ? 29.940 -7.755 -19.552 1.00 65.12 93 GLY A C 1
ATOM 719 O O . GLY A 1 93 ? 30.389 -6.854 -20.255 1.00 65.12 93 GLY A O 1
ATOM 720 N N . GLY A 1 94 ? 28.650 -7.823 -19.222 1.00 82.06 94 GLY A N 1
ATOM 721 C CA . GLY A 1 94 ? 27.653 -6.790 -19.534 1.00 82.06 94 GLY A CA 1
ATOM 722 C C . GLY A 1 94 ? 27.075 -6.823 -20.955 1.00 82.06 94 GLY A C 1
ATOM 723 O O . GLY A 1 94 ? 27.433 -7.661 -21.775 1.00 82.06 94 GLY A O 1
ATOM 724 N N . SER A 1 95 ? 26.148 -5.903 -21.228 1.00 89.56 95 SER A N 1
ATOM 725 C CA . SER A 1 95 ? 25.408 -5.785 -22.488 1.00 89.56 95 SER A CA 1
ATOM 726 C C . SER A 1 95 ? 25.373 -4.354 -23.031 1.00 89.56 95 SER A C 1
ATOM 728 O O . SER A 1 95 ? 25.530 -3.375 -22.296 1.00 89.56 95 SER A O 1
ATOM 730 N N . LEU A 1 96 ? 25.091 -4.221 -24.331 1.00 91.44 96 LEU A N 1
ATOM 731 C CA . LEU A 1 96 ? 25.075 -2.942 -25.047 1.00 91.44 96 LEU A CA 1
ATOM 732 C C . LEU A 1 96 ? 24.164 -1.883 -24.411 1.00 91.44 96 LEU A C 1
ATOM 734 O O . LEU A 1 96 ? 24.465 -0.693 -24.499 1.00 91.44 96 LEU A O 1
ATOM 738 N N . PHE A 1 97 ? 23.059 -2.294 -23.786 1.00 94.19 97 PHE A N 1
ATOM 739 C CA . PHE A 1 97 ? 22.068 -1.378 -23.228 1.00 94.19 97 PHE A CA 1
ATOM 740 C C . PHE A 1 97 ? 22.022 -1.360 -21.696 1.00 94.19 97 PHE A C 1
ATOM 742 O O . PHE A 1 97 ? 21.109 -0.739 -21.156 1.00 94.19 97 PHE A O 1
ATOM 749 N N . ASP A 1 98 ? 22.972 -1.972 -20.981 1.00 91.94 98 ASP A N 1
ATOM 750 C CA . ASP A 1 98 ? 22.932 -2.103 -19.513 1.00 91.94 98 ASP A CA 1
ATOM 751 C C . ASP A 1 98 ? 22.712 -0.773 -18.786 1.00 91.94 98 ASP A C 1
ATOM 753 O O . ASP A 1 98 ? 21.773 -0.628 -17.996 1.00 91.94 98 ASP A O 1
ATOM 757 N N . GLU A 1 99 ? 23.568 0.218 -19.045 1.00 93.06 99 GLU A N 1
ATOM 758 C CA . GLU A 1 99 ? 23.495 1.510 -18.368 1.00 93.06 99 GLU A CA 1
ATOM 759 C C . GLU A 1 99 ? 22.191 2.215 -18.734 1.00 93.06 99 GLU A C 1
ATOM 761 O O . GLU A 1 99 ? 21.462 2.655 -17.842 1.00 93.06 99 GLU A O 1
ATOM 766 N N . THR A 1 100 ? 21.831 2.242 -20.021 1.00 92.38 100 THR A N 1
ATOM 767 C CA . THR A 1 100 ? 20.575 2.834 -20.517 1.00 92.38 100 THR A CA 1
ATOM 768 C C . THR A 1 100 ? 19.335 2.176 -19.900 1.00 92.38 100 THR A C 1
ATOM 770 O O . THR A 1 100 ? 18.447 2.878 -19.404 1.00 92.38 100 THR A O 1
ATOM 773 N N . ALA A 1 101 ? 19.285 0.847 -19.838 1.00 94.75 101 ALA A N 1
ATOM 774 C CA . ALA A 1 101 ? 18.232 0.097 -19.162 1.00 94.75 101 ALA A CA 1
ATOM 775 C C . ALA A 1 101 ? 18.196 0.421 -17.660 1.00 94.75 101 ALA A C 1
ATOM 777 O O . ALA A 1 101 ? 17.117 0.599 -17.090 1.00 94.75 101 ALA A O 1
ATOM 778 N N . SER A 1 102 ? 19.360 0.588 -17.020 1.00 94.50 102 SER A N 1
ATOM 779 C CA . SER A 1 102 ? 19.451 0.978 -15.609 1.00 94.50 102 SER A CA 1
ATOM 780 C C . SER A 1 102 ? 18.893 2.385 -15.345 1.00 94.50 102 SER A C 1
ATOM 782 O O . SER A 1 102 ? 18.237 2.606 -14.322 1.00 94.50 102 SER A O 1
ATOM 784 N N . TRP A 1 103 ? 19.082 3.340 -16.265 1.00 95.00 103 TRP A N 1
ATOM 785 C CA . TRP A 1 103 ? 18.513 4.686 -16.151 1.00 95.00 103 TRP A CA 1
ATOM 786 C C . TRP A 1 103 ? 16.981 4.644 -16.158 1.00 95.00 103 TRP A C 1
ATOM 788 O O . TRP A 1 103 ? 16.346 5.289 -15.314 1.00 95.00 103 TRP A O 1
ATOM 798 N N . TYR A 1 104 ? 16.385 3.844 -17.050 1.00 97.00 104 TYR A N 1
ATOM 799 C CA . TYR A 1 104 ? 14.936 3.632 -17.082 1.00 97.00 104 TYR A CA 1
ATOM 800 C C . TYR A 1 104 ? 14.428 2.861 -15.862 1.00 97.00 104 TYR A C 1
ATOM 802 O O . TYR A 1 104 ? 13.412 3.260 -15.292 1.00 97.00 104 TYR A O 1
ATOM 810 N N . ALA A 1 105 ? 15.169 1.863 -15.373 1.00 96.62 105 ALA A N 1
ATOM 811 C CA . ALA A 1 105 ? 14.832 1.162 -14.134 1.00 96.62 105 ALA A CA 1
ATOM 812 C C . ALA A 1 105 ? 14.770 2.120 -12.932 1.00 96.62 105 ALA A C 1
ATOM 814 O O . ALA A 1 105 ? 13.782 2.144 -12.193 1.00 96.62 105 ALA A O 1
ATOM 815 N N . ARG A 1 106 ? 15.770 3.000 -12.787 1.00 97.25 106 ARG A N 1
ATOM 816 C CA . ARG A 1 106 ? 15.789 4.039 -11.743 1.00 97.25 106 ARG A CA 1
ATOM 817 C C . ARG A 1 106 ? 14.647 5.039 -11.904 1.00 97.25 106 ARG A C 1
ATOM 819 O O . ARG A 1 106 ? 14.106 5.520 -10.907 1.00 97.25 106 ARG A O 1
ATOM 826 N N . LEU A 1 107 ? 14.288 5.397 -13.140 1.00 96.31 107 LEU A N 1
ATOM 827 C CA . LEU A 1 107 ? 13.145 6.272 -13.404 1.00 96.31 107 LEU A CA 1
ATOM 828 C C . LEU A 1 107 ? 11.829 5.598 -13.000 1.00 96.31 107 LEU A C 1
ATOM 830 O O . LEU A 1 107 ? 11.039 6.223 -12.294 1.00 96.31 107 LEU A O 1
ATOM 834 N N . ARG A 1 108 ? 11.633 4.325 -13.366 1.00 96.06 108 ARG A N 1
ATOM 835 C CA . ARG A 1 108 ? 10.475 3.512 -12.974 1.00 96.06 108 ARG A CA 1
ATOM 836 C C . ARG A 1 108 ? 10.328 3.460 -11.453 1.00 96.06 108 ARG A C 1
ATOM 838 O O . ARG A 1 108 ? 9.268 3.799 -10.930 1.00 96.06 108 ARG A O 1
ATOM 845 N N . GLU A 1 109 ? 11.393 3.095 -10.739 1.00 96.44 109 GLU A N 1
ATOM 846 C CA . GLU A 1 109 ? 11.403 3.020 -9.270 1.00 96.44 109 GLU A CA 1
ATOM 847 C C . GLU A 1 109 ? 11.093 4.370 -8.618 1.00 96.44 109 GLU A C 1
ATOM 849 O O . GLU A 1 109 ? 10.300 4.454 -7.677 1.00 96.44 109 GLU A O 1
ATOM 854 N N . ARG A 1 110 ? 11.677 5.455 -9.138 1.00 96.19 110 ARG A N 1
ATOM 855 C CA . ARG A 1 110 ? 11.426 6.809 -8.637 1.00 96.19 110 ARG A CA 1
ATOM 856 C C . ARG A 1 110 ? 9.975 7.230 -8.850 1.00 96.19 110 ARG A C 1
ATOM 858 O O . ARG A 1 110 ? 9.368 7.770 -7.928 1.00 96.19 110 ARG A O 1
ATOM 865 N N . SER A 1 111 ? 9.418 6.994 -10.036 1.00 95.44 111 SER A N 1
ATOM 866 C CA . SER A 1 111 ? 8.018 7.302 -10.338 1.00 95.44 111 SER A CA 1
ATOM 867 C C . SER A 1 111 ? 7.067 6.520 -9.437 1.00 95.44 111 SER A C 1
ATOM 869 O O . SER A 1 111 ? 6.138 7.105 -8.888 1.00 95.44 111 SER A O 1
ATOM 871 N N . GLU A 1 112 ? 7.332 5.234 -9.210 1.00 95.88 112 GLU A N 1
ATOM 872 C CA . GLU A 1 112 ? 6.547 4.417 -8.284 1.00 95.88 112 GLU A CA 1
ATOM 873 C C . GLU A 1 112 ? 6.612 4.934 -6.848 1.00 95.88 112 GLU A C 1
ATOM 875 O O . GLU A 1 112 ? 5.582 5.050 -6.183 1.00 95.88 112 GLU A O 1
ATOM 880 N N . LYS A 1 113 ? 7.805 5.306 -6.378 1.00 95.94 113 LYS A N 1
ATOM 881 C CA . LYS A 1 113 ? 7.974 5.893 -5.049 1.00 95.94 113 LYS A CA 1
ATOM 882 C C . LYS A 1 113 ? 7.148 7.169 -4.884 1.00 95.94 113 LYS A C 1
ATOM 884 O O . LYS A 1 113 ? 6.465 7.318 -3.876 1.00 95.94 113 LYS A O 1
ATOM 889 N N . ILE A 1 114 ? 7.152 8.053 -5.884 1.00 94.19 114 ILE A N 1
ATOM 890 C CA . ILE A 1 114 ? 6.342 9.281 -5.858 1.00 94.19 114 ILE A CA 1
ATOM 891 C C . ILE A 1 114 ? 4.846 8.945 -5.822 1.00 94.19 114 ILE A C 1
ATOM 893 O O . ILE A 1 114 ? 4.105 9.587 -5.080 1.00 94.19 114 ILE A O 1
ATOM 897 N N . ILE A 1 115 ? 4.397 7.931 -6.572 1.00 94.75 115 ILE A N 1
ATOM 898 C CA . ILE A 1 115 ? 3.008 7.454 -6.501 1.00 94.75 115 ILE A CA 1
ATOM 899 C C . ILE A 1 115 ? 2.683 7.035 -5.063 1.00 94.75 115 ILE A C 1
ATOM 901 O O . ILE A 1 115 ? 1.739 7.562 -4.479 1.00 94.75 115 ILE A O 1
ATOM 905 N N . ILE A 1 116 ? 3.486 6.151 -4.464 1.00 96.44 116 ILE A N 1
ATOM 906 C CA . ILE A 1 116 ? 3.285 5.660 -3.092 1.00 96.44 116 ILE A CA 1
ATOM 907 C C . ILE A 1 116 ? 3.244 6.816 -2.083 1.00 96.44 116 ILE A C 1
ATOM 909 O O . ILE A 1 116 ? 2.333 6.879 -1.256 1.00 96.44 116 ILE A O 1
ATOM 913 N N . ASP A 1 117 ? 4.191 7.751 -2.159 1.00 94.94 117 ASP A N 1
ATOM 914 C CA . ASP A 1 117 ? 4.278 8.891 -1.242 1.00 94.94 117 ASP A CA 1
ATOM 915 C C . ASP A 1 117 ? 3.046 9.806 -1.345 1.00 94.94 117 ASP A C 1
ATOM 917 O O . ASP A 1 117 ? 2.483 10.209 -0.319 1.00 94.94 117 ASP A O 1
ATOM 921 N N . THR A 1 118 ? 2.573 10.076 -2.567 1.00 93.38 118 THR A N 1
ATOM 922 C CA . THR A 1 118 ? 1.346 10.847 -2.810 1.00 93.38 118 THR A CA 1
ATOM 923 C C . THR A 1 118 ? 0.121 10.141 -2.235 1.00 93.38 118 THR A C 1
ATOM 925 O O . THR A 1 118 ? -0.649 10.756 -1.492 1.00 93.38 118 THR A O 1
ATOM 928 N N . LEU A 1 119 ? -0.044 8.841 -2.509 1.00 95.19 119 LEU A N 1
ATOM 929 C CA . LEU A 1 119 ? -1.171 8.066 -1.982 1.00 95.19 119 LEU A CA 1
ATOM 930 C C . LEU A 1 119 ? -1.168 8.043 -0.449 1.00 95.19 119 LEU A C 1
ATOM 932 O O . LEU A 1 119 ? -2.199 8.276 0.180 1.00 95.19 119 LEU A O 1
ATOM 936 N N . ASN A 1 120 ? -0.002 7.836 0.164 1.00 96.00 120 ASN A N 1
ATOM 937 C CA . ASN A 1 120 ? 0.152 7.810 1.616 1.00 96.00 120 ASN A CA 1
ATOM 938 C C . ASN A 1 120 ? -0.174 9.160 2.268 1.00 96.00 120 ASN A C 1
ATOM 940 O O . ASN A 1 120 ? -0.762 9.201 3.349 1.00 96.00 120 ASN A O 1
ATOM 944 N N . SER A 1 121 ? 0.200 10.280 1.645 1.00 94.19 121 SER A N 1
ATOM 945 C CA . SER A 1 121 ? -0.188 11.615 2.116 1.00 94.19 121 SER A CA 1
ATOM 946 C C . SER A 1 121 ? -1.709 11.799 2.084 1.00 94.19 121 SER A C 1
ATOM 948 O O . SER A 1 121 ? -2.303 12.199 3.086 1.00 94.19 121 SER A O 1
ATOM 950 N N . ASN A 1 122 ? -2.348 11.441 0.970 1.00 93.75 122 ASN A N 1
ATOM 951 C CA . ASN A 1 122 ? -3.790 11.596 0.781 1.00 93.75 122 ASN A CA 1
ATOM 952 C C . ASN A 1 122 ? -4.612 10.680 1.694 1.00 93.75 122 ASN A C 1
ATOM 954 O O . ASN A 1 122 ? -5.577 11.137 2.297 1.00 93.75 122 ASN A O 1
ATOM 958 N N . VAL A 1 123 ? -4.196 9.425 1.888 1.00 96.44 123 VAL A N 1
ATOM 959 C CA . VAL A 1 123 ? -4.802 8.526 2.884 1.00 96.44 123 VAL A CA 1
ATOM 960 C C . VAL A 1 123 ? -4.715 9.112 4.287 1.00 96.44 123 VAL A C 1
ATOM 962 O O . VAL A 1 123 ? -5.678 9.037 5.050 1.00 96.44 123 VAL A O 1
ATOM 965 N N . ARG A 1 124 ? -3.578 9.720 4.650 1.00 95.94 124 ARG A N 1
ATOM 966 C CA . ARG A 1 124 ? -3.447 10.341 5.969 1.00 95.94 124 ARG A CA 1
ATOM 967 C C . ARG A 1 124 ? -4.373 11.543 6.136 1.00 95.94 124 ARG A C 1
ATOM 969 O O . ARG A 1 124 ? -4.841 11.743 7.254 1.00 95.94 124 ARG A O 1
ATOM 976 N N . GLU A 1 125 ? -4.627 12.321 5.092 1.00 94.38 125 GLU A N 1
ATOM 977 C CA . GLU A 1 125 ? -5.596 13.418 5.173 1.00 94.38 125 GLU A CA 1
ATOM 978 C C . GLU A 1 125 ? -7.035 12.885 5.192 1.00 94.38 125 GLU A C 1
ATOM 980 O O . GLU A 1 125 ? -7.833 13.314 6.019 1.00 94.38 125 GLU A O 1
ATOM 985 N N . ALA A 1 126 ? -7.348 11.879 4.373 1.00 95.44 126 ALA A N 1
ATOM 986 C CA . ALA A 1 126 ? -8.671 11.259 4.313 1.00 95.44 126 ALA A CA 1
ATOM 987 C C . ALA A 1 126 ? -9.070 10.570 5.631 1.00 95.44 126 ALA A C 1
ATOM 989 O O . ALA A 1 126 ? -10.237 10.571 6.001 1.00 95.44 126 ALA A O 1
ATOM 990 N N . LEU A 1 127 ? -8.103 10.026 6.375 1.00 95.62 127 LEU A N 1
ATOM 991 C CA . LEU A 1 127 ? -8.324 9.452 7.707 1.00 95.62 127 LEU A CA 1
ATOM 992 C C . LEU A 1 127 ? -8.454 10.499 8.819 1.00 95.62 127 LEU A C 1
ATOM 994 O O . LEU A 1 127 ? -8.743 10.136 9.957 1.00 95.62 127 LEU A O 1
ATOM 998 N N . ARG A 1 128 ? -8.196 11.783 8.552 1.00 94.50 128 ARG A N 1
ATOM 999 C CA . ARG A 1 128 ? -8.169 12.814 9.594 1.00 94.50 128 ARG A CA 1
ATOM 1000 C C . ARG A 1 128 ? -9.491 12.924 10.371 1.00 94.50 128 ARG A C 1
ATOM 1002 O O . ARG A 1 128 ? -9.392 12.949 11.596 1.00 94.50 128 ARG A O 1
ATOM 1009 N N . PRO A 1 129 ? -10.684 12.937 9.745 1.00 92.56 129 PRO A N 1
ATOM 1010 C CA . PRO A 1 129 ? -11.948 12.982 10.485 1.00 92.56 129 PRO A CA 1
ATOM 1011 C C . PRO A 1 129 ? -12.123 11.759 11.398 1.00 92.56 129 PRO A C 1
ATOM 1013 O O . PRO A 1 129 ? -12.372 11.902 12.594 1.00 92.56 129 PRO A O 1
ATOM 1016 N N . TYR A 1 130 ? -11.821 10.565 10.878 1.00 92.25 130 TYR A N 1
ATOM 1017 C CA . TYR A 1 130 ? -11.893 9.299 11.613 1.00 92.25 130 TYR A CA 1
ATOM 1018 C C . TYR A 1 130 ? -11.003 9.247 12.870 1.00 92.25 130 TYR A C 1
ATOM 1020 O O . TYR A 1 130 ? -11.350 8.608 13.858 1.00 92.25 130 TYR A O 1
ATOM 1028 N N . ARG A 1 131 ? -9.860 9.950 12.878 1.00 89.50 131 ARG A N 1
ATOM 1029 C CA . ARG A 1 131 ? -8.953 10.008 14.046 1.00 89.50 131 ARG A CA 1
ATOM 1030 C C . ARG A 1 131 ? -9.476 10.847 15.205 1.00 89.50 131 ARG A C 1
ATOM 1032 O O . ARG A 1 131 ? -8.914 10.764 16.292 1.00 89.50 131 ARG A O 1
ATOM 1039 N N . HIS A 1 132 ? -10.438 11.729 14.956 1.00 82.25 132 HIS A N 1
ATOM 1040 C CA . HIS A 1 132 ? -10.876 12.727 15.929 1.00 82.25 132 HIS A CA 1
ATOM 1041 C C . HIS A 1 132 ? -12.256 12.426 16.514 1.00 82.25 132 HIS A C 1
ATOM 1043 O O . HIS A 1 132 ? -12.719 13.181 17.368 1.00 82.25 132 HIS A O 1
ATOM 1049 N N . ILE A 1 133 ? -12.914 11.356 16.065 1.00 73.25 133 ILE A N 1
ATOM 1050 C CA . ILE A 1 133 ? -14.340 11.143 16.304 1.00 73.25 133 ILE A CA 1
ATOM 1051 C C . ILE A 1 133 ? -14.623 9.763 16.910 1.00 73.25 133 ILE A C 1
ATOM 1053 O O . ILE A 1 133 ? -13.861 8.807 16.784 1.00 73.25 133 ILE A O 1
ATOM 1057 N N . ASN A 1 134 ? -15.802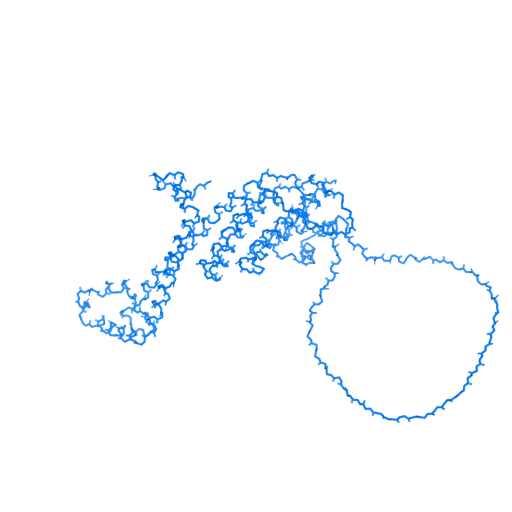 9.745 17.529 1.00 66.44 134 ASN A N 1
ATOM 1058 C CA . ASN A 1 134 ? -16.629 8.659 18.023 1.00 66.44 134 ASN A CA 1
ATOM 1059 C C . ASN A 1 134 ? -16.188 8.097 19.377 1.00 66.44 134 ASN A C 1
ATOM 1061 O O . ASN A 1 134 ? -15.089 7.555 19.495 1.00 66.44 134 ASN A O 1
ATOM 1065 N N . PRO A 1 135 ? -17.018 8.215 20.431 1.00 74.12 135 PRO A N 1
ATOM 1066 C CA . PRO A 1 135 ? -16.732 7.564 21.692 1.00 74.12 135 PRO A CA 1
ATOM 1067 C C . PRO A 1 135 ? -16.892 6.054 21.499 1.00 74.12 135 PRO A C 1
ATOM 1069 O O . PRO A 1 135 ? -17.936 5.473 21.781 1.00 74.12 135 PRO A O 1
ATOM 1072 N N . TRP A 1 136 ? -15.810 5.413 21.059 1.00 85.06 136 TRP A N 1
ATOM 1073 C CA . TRP A 1 136 ? -15.630 3.964 20.976 1.00 85.06 136 TRP A CA 1
ATOM 1074 C C . TRP A 1 136 ? -16.088 3.237 22.256 1.00 85.06 136 TRP A C 1
ATOM 1076 O O . TRP A 1 136 ? -16.457 2.070 22.208 1.00 85.06 136 TRP A O 1
ATOM 1086 N N . ALA A 1 137 ? -16.114 3.946 23.388 1.00 80.06 137 ALA A N 1
ATOM 1087 C CA . ALA A 1 137 ? -16.571 3.492 24.695 1.00 80.06 137 ALA A CA 1
ATOM 1088 C C . ALA A 1 137 ? -18.086 3.635 24.962 1.00 80.06 137 ALA A C 1
ATOM 1090 O O . ALA A 1 137 ? -18.595 2.933 25.829 1.00 80.06 137 ALA A O 1
ATOM 1091 N N . THR A 1 138 ? -18.811 4.538 24.289 1.00 77.56 138 THR A N 1
ATOM 1092 C CA . THR A 1 138 ? -20.218 4.866 24.620 1.00 77.56 138 THR A CA 1
ATOM 1093 C C . THR A 1 138 ? -21.201 4.587 23.491 1.00 77.56 138 THR A C 1
ATOM 1095 O O . THR A 1 138 ? -22.373 4.948 23.604 1.00 77.56 138 THR A O 1
ATOM 1098 N N . LEU A 1 139 ? -20.755 3.954 22.403 1.00 73.62 139 LEU A N 1
ATOM 1099 C CA . LEU A 1 139 ? -21.657 3.426 21.387 1.00 73.62 139 LEU A CA 1
ATOM 1100 C C . LEU A 1 139 ? -22.586 2.403 22.059 1.00 73.62 139 LEU A C 1
ATOM 1102 O O . LEU A 1 139 ? -22.153 1.316 22.437 1.00 73.62 139 LEU A O 1
ATOM 1106 N N . SER A 1 140 ? -23.847 2.788 22.264 1.00 58.00 140 SER A N 1
ATOM 1107 C CA . SER A 1 140 ? -24.924 1.870 22.635 1.00 58.00 140 SER A CA 1
ATOM 1108 C C . SER A 1 140 ? -25.531 1.329 21.354 1.00 58.00 140 SER A C 1
ATOM 1110 O O . SER A 1 140 ? -25.949 2.102 20.492 1.00 58.00 140 SER A O 1
ATOM 1112 N N . GLY A 1 141 ? -25.550 0.006 21.210 1.00 53.91 141 GLY A N 1
ATOM 1113 C CA . GLY A 1 141 ? -26.221 -0.632 20.085 1.00 53.91 141 GLY A CA 1
ATOM 1114 C C . GLY A 1 141 ? -27.718 -0.335 20.133 1.00 53.91 141 GLY A C 1
ATOM 1115 O O . GLY A 1 141 ? -28.328 -0.377 21.203 1.00 53.91 141 GLY A O 1
ATOM 1116 N N . ALA A 1 142 ? -28.323 -0.065 18.973 1.00 44.94 142 ALA A N 1
ATOM 1117 C CA . ALA A 1 142 ? -29.752 -0.294 18.825 1.00 44.94 142 ALA A CA 1
ATOM 1118 C C . ALA A 1 142 ? -30.000 -1.757 19.216 1.00 44.94 142 ALA A C 1
ATOM 1120 O O . ALA A 1 142 ? -29.341 -2.645 18.680 1.00 44.94 142 ALA A O 1
ATOM 1121 N N . SER A 1 143 ? -30.860 -1.963 20.216 1.00 39.56 143 SER A N 1
ATOM 1122 C CA . SER A 1 143 ? -31.152 -3.251 20.846 1.00 39.56 143 SER A CA 1
ATOM 1123 C C . SER A 1 143 ? -31.119 -4.392 19.826 1.00 39.56 143 SER A C 1
ATOM 1125 O O . SER A 1 143 ? -31.965 -4.454 18.931 1.00 39.56 143 SER A O 1
ATOM 1127 N N . ALA A 1 144 ? -30.102 -5.251 19.931 1.00 42.12 144 ALA A N 1
ATOM 1128 C CA . ALA A 1 144 ? -29.928 -6.407 19.070 1.00 42.12 144 ALA A CA 1
ATOM 1129 C C . ALA A 1 144 ? -31.119 -7.349 19.276 1.00 42.12 144 ALA A C 1
ATOM 1131 O O . ALA A 1 144 ? -31.152 -8.156 20.202 1.00 42.12 144 ALA A O 1
ATOM 1132 N N . SER A 1 145 ? -32.127 -7.229 18.415 1.00 36.78 145 SER A N 1
ATOM 1133 C CA . SER A 1 145 ? -33.124 -8.277 18.253 1.00 36.78 145 SER A CA 1
ATOM 1134 C C . SER A 1 145 ? -32.421 -9.437 17.554 1.00 36.78 145 SER A C 1
ATOM 1136 O O . SER A 1 145 ? -32.009 -9.333 16.400 1.00 36.78 145 SER A O 1
ATOM 1138 N N . ALA A 1 146 ? -32.213 -10.506 18.316 1.00 41.62 146 ALA A N 1
ATOM 1139 C CA . ALA A 1 146 ? -31.357 -11.652 18.040 1.00 41.62 146 ALA A CA 1
ATOM 1140 C C . ALA A 1 146 ? -31.834 -12.549 16.880 1.00 41.62 146 ALA A C 1
ATOM 1142 O O . ALA A 1 146 ? -32.109 -13.726 17.083 1.00 41.62 146 ALA A O 1
ATOM 1143 N N . SER A 1 147 ? -31.952 -12.028 15.658 1.00 35.69 147 SER A N 1
ATOM 1144 C CA . SER A 1 147 ? -32.331 -12.889 14.525 1.00 35.69 147 SER A CA 1
ATOM 1145 C C . SER A 1 147 ? -31.660 -12.620 13.187 1.00 35.69 147 SER A C 1
ATOM 1147 O O . SER A 1 147 ? -31.805 -13.464 12.320 1.00 35.69 147 SER A O 1
ATOM 1149 N N . ASN A 1 148 ? -30.863 -11.563 13.010 1.00 38.91 148 ASN A N 1
ATOM 1150 C CA . ASN A 1 148 ? -29.986 -11.440 11.841 1.00 38.91 148 ASN A CA 1
ATOM 1151 C C . ASN A 1 148 ? -28.752 -10.612 12.205 1.00 38.91 148 ASN A C 1
ATOM 1153 O O . ASN A 1 148 ? -28.889 -9.476 12.666 1.00 38.91 148 ASN A O 1
ATOM 1157 N N . ALA A 1 149 ? -27.558 -11.170 11.989 1.00 43.62 149 ALA A N 1
ATOM 1158 C CA . ALA A 1 149 ? -26.293 -10.442 11.994 1.00 43.62 149 ALA A CA 1
ATOM 1159 C C . ALA A 1 149 ? -26.364 -9.346 10.919 1.00 43.62 149 ALA A C 1
ATOM 1161 O O . ALA A 1 149 ? -26.040 -9.557 9.755 1.00 43.62 149 ALA A O 1
ATOM 1162 N N . THR A 1 150 ? -26.919 -8.197 11.288 1.00 48.78 150 THR A N 1
ATOM 1163 C CA . THR A 1 150 ? -27.108 -7.076 10.376 1.00 48.78 150 THR A CA 1
ATOM 1164 C C . THR A 1 150 ? -25.725 -6.484 10.166 1.00 48.78 150 THR A C 1
ATOM 1166 O O . THR A 1 150 ? -25.126 -6.006 11.129 1.00 48.78 150 THR A O 1
ATOM 1169 N N . GLU A 1 151 ? -25.186 -6.577 8.948 1.00 65.44 151 GLU A N 1
ATOM 1170 C CA . GLU A 1 151 ? -23.925 -5.930 8.588 1.00 65.44 151 GLU A CA 1
ATOM 1171 C C . GLU A 1 151 ? -23.994 -4.458 9.015 1.00 65.44 151 GLU A C 1
ATOM 1173 O O . GLU A 1 151 ? -24.785 -3.672 8.489 1.00 65.44 151 GLU A O 1
ATOM 1178 N N . LEU A 1 152 ? -23.205 -4.099 10.029 1.00 81.06 152 LEU A N 1
ATOM 1179 C CA . LEU A 1 152 ? -23.123 -2.730 10.520 1.00 81.06 152 LEU A CA 1
ATOM 1180 C C . LEU A 1 152 ? -22.691 -1.830 9.361 1.00 81.06 152 LEU A C 1
ATOM 1182 O O . LEU A 1 152 ? -21.709 -2.106 8.666 1.00 81.06 152 LEU A O 1
ATOM 1186 N N . SER A 1 153 ? -23.445 -0.755 9.141 1.00 87.19 153 SER A N 1
ATOM 1187 C CA . SER A 1 153 ? -23.060 0.246 8.150 1.00 87.19 153 SER A CA 1
ATOM 1188 C C . SER A 1 153 ? -21.775 0.950 8.603 1.00 87.19 153 SER A C 1
ATOM 1190 O O . SER A 1 153 ? -21.629 1.199 9.803 1.00 87.19 153 SER A O 1
ATOM 1192 N N . PRO A 1 154 ? -20.848 1.278 7.684 1.00 90.31 154 PRO A N 1
ATOM 1193 C CA . PRO A 1 154 ? -19.612 1.963 8.044 1.00 90.31 154 PRO A CA 1
ATOM 1194 C C . PRO A 1 154 ? -19.867 3.329 8.690 1.00 90.31 154 PRO A C 1
ATOM 1196 O O . PRO A 1 154 ? -20.840 4.013 8.364 1.00 90.31 154 PRO A O 1
ATOM 1199 N N . THR A 1 155 ? -18.973 3.745 9.582 1.00 91.44 155 THR A N 1
ATOM 1200 C CA . THR A 1 155 ? -19.000 5.065 10.216 1.00 91.44 155 THR A CA 1
ATOM 1201 C C . THR A 1 155 ? -18.815 6.155 9.161 1.00 91.44 155 THR A C 1
ATOM 1203 O O . THR A 1 155 ? -1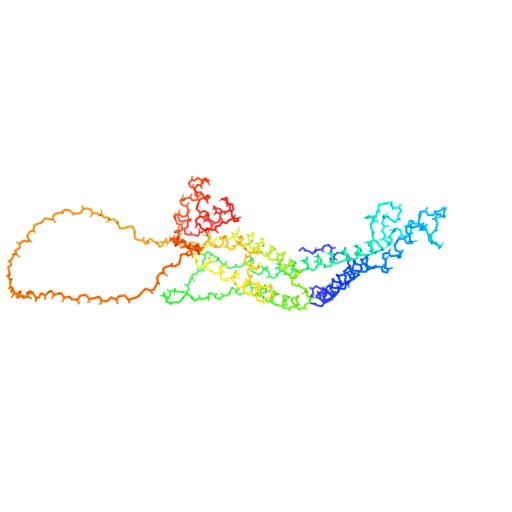7.838 6.122 8.421 1.00 91.44 155 THR A O 1
ATOM 1206 N N . ALA A 1 156 ? -19.667 7.185 9.148 1.00 91.81 156 ALA A N 1
ATOM 1207 C CA . ALA A 1 156 ? -19.596 8.275 8.161 1.00 91.81 156 ALA A CA 1
ATOM 1208 C C . ALA A 1 156 ? -18.206 8.946 8.065 1.00 91.81 156 ALA A C 1
ATOM 1210 O O . ALA A 1 156 ? -17.772 9.384 7.005 1.00 91.81 156 ALA A O 1
ATOM 1211 N N . GLU A 1 157 ? -17.448 8.973 9.161 1.00 92.75 157 GLU A N 1
ATOM 1212 C CA . GLU A 1 157 ? -16.104 9.562 9.205 1.00 92.75 157 GLU A CA 1
ATOM 1213 C C . GLU A 1 157 ? -15.028 8.758 8.460 1.00 92.75 157 GLU A C 1
ATOM 1215 O O . GLU A 1 157 ? -13.943 9.286 8.203 1.00 92.75 157 GLU A O 1
ATOM 1220 N N . ILE A 1 158 ? -15.300 7.495 8.103 1.00 94.56 158 ILE A N 1
ATOM 1221 C CA . ILE A 1 158 ? -14.424 6.699 7.232 1.00 94.56 158 ILE A CA 1
ATOM 1222 C C . ILE A 1 158 ? -14.746 6.906 5.745 1.00 94.56 158 ILE A C 1
ATOM 1224 O O . ILE A 1 158 ? -13.925 6.568 4.888 1.00 94.56 158 ILE A O 1
ATOM 1228 N N . ASP A 1 159 ? -15.886 7.521 5.411 1.00 95.31 159 ASP A N 1
ATOM 1229 C CA . ASP A 1 159 ? -16.317 7.739 4.026 1.00 95.31 159 ASP A CA 1
ATOM 1230 C C . ASP A 1 159 ? -15.298 8.499 3.167 1.00 95.31 159 ASP A C 1
ATOM 1232 O O . ASP A 1 159 ? -15.095 8.093 2.015 1.00 95.31 159 ASP A O 1
ATOM 1236 N N . PRO A 1 160 ? -14.590 9.538 3.664 1.00 96.12 160 PRO A N 1
ATOM 1237 C CA . PRO A 1 160 ? -13.549 10.195 2.879 1.00 96.12 160 PRO A CA 1
ATOM 1238 C C . PRO A 1 160 ? -12.443 9.225 2.446 1.00 96.12 160 PRO A C 1
ATOM 1240 O O . PRO A 1 160 ? -12.006 9.265 1.294 1.00 96.12 160 PRO A O 1
ATOM 1243 N N . LEU A 1 161 ? -12.030 8.303 3.327 1.00 97.31 161 LEU A N 1
ATOM 1244 C CA . LEU A 1 161 ? -11.057 7.261 2.994 1.00 97.31 161 LEU A CA 1
ATOM 1245 C C . LEU A 1 161 ? -11.633 6.272 1.979 1.00 97.31 161 LEU A C 1
ATOM 1247 O O . LEU A 1 161 ? -10.975 5.975 0.983 1.00 97.31 161 LEU A O 1
ATOM 1251 N N . LEU A 1 162 ? -12.851 5.771 2.202 1.00 97.50 162 LEU A N 1
ATOM 1252 C CA . LEU A 1 162 ? -13.479 4.797 1.305 1.00 97.50 162 LEU A CA 1
ATOM 1253 C C . LEU A 1 162 ? -13.680 5.370 -0.104 1.00 97.50 162 LEU A C 1
ATOM 1255 O O . LEU A 1 162 ? -13.415 4.689 -1.096 1.00 97.50 162 LEU A O 1
ATOM 1259 N N . SER A 1 163 ? -14.108 6.630 -0.202 1.00 96.62 163 SER A N 1
ATOM 1260 C CA . SER A 1 163 ? -14.269 7.354 -1.466 1.00 96.62 163 SER A CA 1
ATOM 1261 C C . SER A 1 163 ? -12.927 7.559 -2.176 1.00 96.62 163 SER A C 1
ATOM 1263 O O . SER A 1 163 ? -12.795 7.291 -3.379 1.00 96.62 163 SER A O 1
ATOM 1265 N N . TYR A 1 164 ? -11.895 7.952 -1.423 1.00 95.88 164 TYR A N 1
ATOM 1266 C CA . TYR A 1 164 ? -10.542 8.115 -1.946 1.00 95.88 164 TYR A CA 1
ATOM 1267 C C . TYR A 1 164 ? -9.963 6.799 -2.486 1.00 95.88 164 TYR A C 1
ATOM 1269 O O . TYR A 1 164 ? -9.474 6.755 -3.618 1.00 95.88 164 TYR A O 1
ATOM 1277 N N . LEU A 1 165 ? -10.063 5.708 -1.720 1.00 97.19 165 LEU A N 1
ATOM 1278 C CA . LEU A 1 165 ? -9.589 4.388 -2.142 1.00 97.19 165 LEU A CA 1
ATOM 1279 C C . LEU A 1 165 ? -10.352 3.890 -3.372 1.00 97.19 165 LEU A C 1
ATOM 1281 O O . LEU A 1 165 ? -9.732 3.415 -4.319 1.00 97.19 165 LEU A O 1
ATOM 1285 N N . ARG A 1 166 ? -11.681 4.050 -3.402 1.00 96.62 166 ARG A N 1
ATOM 1286 C CA . ARG A 1 166 ? -12.519 3.625 -4.531 1.00 96.62 166 ARG A CA 1
ATOM 1287 C C . ARG A 1 166 ? -12.143 4.342 -5.824 1.00 96.62 166 ARG A C 1
ATOM 1289 O O . ARG A 1 166 ? -11.945 3.693 -6.844 1.00 96.62 166 ARG A O 1
ATOM 1296 N N . SER A 1 167 ? -12.037 5.668 -5.790 1.00 94.88 167 SER A N 1
ATOM 1297 C CA . SER A 1 167 ? -11.683 6.460 -6.976 1.00 94.88 167 SER A CA 1
ATOM 1298 C C . SER A 1 167 ? -10.256 6.172 -7.449 1.00 94.88 167 SER A C 1
ATOM 1300 O O . SER A 1 167 ? -10.024 5.931 -8.636 1.00 94.88 167 SER A O 1
ATOM 1302 N N . THR A 1 168 ? -9.306 6.118 -6.518 1.00 94.81 168 THR A N 1
ATOM 1303 C CA . THR A 1 168 ? -7.889 5.972 -6.847 1.00 94.81 168 THR A CA 1
ATOM 1304 C C . THR A 1 168 ? -7.544 4.562 -7.315 1.00 94.81 168 THR A C 1
ATOM 1306 O O . THR A 1 168 ? -6.871 4.404 -8.331 1.00 94.81 168 THR A O 1
ATOM 1309 N N . LEU A 1 169 ? -8.045 3.520 -6.646 1.00 96.19 169 LEU A N 1
ATOM 1310 C CA . LEU A 1 169 ? -7.803 2.136 -7.063 1.00 96.19 169 LEU A CA 1
ATOM 1311 C C . LEU A 1 169 ? -8.553 1.786 -8.353 1.00 96.19 169 LEU A C 1
ATOM 1313 O O . LEU A 1 169 ? -8.016 1.043 -9.174 1.00 96.19 169 LEU A O 1
ATOM 1317 N N . ALA A 1 170 ? -9.733 2.364 -8.608 1.00 95.94 170 ALA A N 1
ATOM 1318 C CA . ALA A 1 170 ? -10.405 2.234 -9.905 1.00 95.94 170 ALA A CA 1
ATOM 1319 C C . ALA A 1 170 ? -9.590 2.852 -11.053 1.00 95.94 170 ALA A C 1
ATOM 1321 O O . ALA A 1 170 ? -9.615 2.361 -12.182 1.00 95.94 170 ALA A O 1
ATOM 1322 N N . PHE A 1 171 ? -8.858 3.934 -10.791 1.00 95.00 171 PHE A N 1
ATOM 1323 C CA . PHE A 1 171 ? -7.921 4.492 -11.758 1.00 95.00 171 PHE A CA 1
ATOM 1324 C C . PHE A 1 171 ? -6.678 3.603 -11.921 1.00 95.00 171 PHE A C 1
ATOM 1326 O O . PHE A 1 171 ? -6.386 3.159 -13.030 1.00 95.00 171 PHE A O 1
ATOM 1333 N N . LEU A 1 172 ? -5.988 3.285 -10.822 1.00 95.56 172 LEU A N 1
ATOM 1334 C CA . LEU A 1 172 ? -4.726 2.541 -10.845 1.00 95.56 172 LEU A CA 1
ATOM 1335 C C . LEU A 1 172 ? -4.871 1.124 -11.402 1.00 95.56 172 LEU A C 1
ATOM 1337 O O . LEU A 1 172 ? -3.993 0.679 -12.132 1.00 95.56 172 LEU A O 1
ATOM 1341 N N . SER A 1 173 ? -5.983 0.439 -11.123 1.00 96.19 173 SER A N 1
ATOM 1342 C CA . SER A 1 173 ? -6.260 -0.901 -11.671 1.00 96.19 173 SER A CA 1
ATOM 1343 C C . SER A 1 173 ? -6.382 -0.931 -13.195 1.00 96.19 173 SER A C 1
ATOM 1345 O O . SER A 1 173 ? -6.177 -1.978 -13.798 1.00 96.19 173 SER A O 1
ATOM 1347 N N . ARG A 1 174 ? -6.678 0.211 -13.826 1.00 95.06 174 ARG A N 1
ATOM 1348 C CA . ARG A 1 174 ? -6.702 0.356 -15.289 1.00 95.06 174 ARG A CA 1
ATOM 1349 C C . ARG A 1 174 ? -5.375 0.857 -15.854 1.00 95.06 174 ARG A C 1
ATOM 1351 O O . ARG A 1 174 ? -5.093 0.623 -17.022 1.00 95.06 174 ARG A O 1
ATOM 1358 N N . ALA A 1 175 ? -4.596 1.581 -15.052 1.00 93.69 175 ALA A N 1
ATOM 1359 C CA . ALA A 1 175 ? -3.368 2.240 -15.489 1.00 93.69 175 ALA A CA 1
ATOM 1360 C C . ALA A 1 175 ? -2.096 1.407 -15.255 1.00 93.69 175 ALA A C 1
ATOM 1362 O O . ALA A 1 175 ? -1.079 1.665 -15.894 1.00 93.69 175 ALA A O 1
ATOM 1363 N N . LEU A 1 176 ? -2.123 0.443 -14.331 1.00 94.44 176 LEU A N 1
ATOM 1364 C CA . LEU A 1 176 ? -0.959 -0.339 -13.913 1.00 94.44 176 LEU A CA 1
ATOM 1365 C C . LEU A 1 176 ? -1.194 -1.843 -14.068 1.00 94.44 176 LEU A C 1
ATOM 1367 O O . LEU A 1 176 ? -2.311 -2.336 -13.926 1.00 94.44 176 LEU A O 1
ATOM 1371 N N . ALA A 1 177 ? -0.106 -2.587 -14.276 1.00 93.75 177 ALA A N 1
ATOM 1372 C CA . ALA A 1 177 ? -0.120 -4.044 -14.200 1.00 93.75 177 ALA A CA 1
ATOM 1373 C C . ALA A 1 177 ? -0.402 -4.542 -12.766 1.00 93.75 177 ALA A C 1
ATOM 1375 O O . ALA A 1 177 ? -0.215 -3.826 -11.777 1.00 93.75 177 ALA A O 1
ATOM 1376 N N . SER A 1 178 ? -0.799 -5.811 -12.638 1.00 94.69 178 SER A N 1
ATOM 1377 C CA . SER A 1 178 ? -1.209 -6.410 -11.358 1.00 94.69 178 SER A CA 1
ATOM 1378 C C . SER A 1 178 ? -0.112 -6.383 -10.286 1.00 94.69 178 SER A C 1
ATOM 1380 O O . SER A 1 178 ? -0.392 -6.089 -9.123 1.00 94.69 178 SER A O 1
ATOM 1382 N N . ALA A 1 179 ? 1.140 -6.655 -10.663 1.00 95.00 179 ALA A N 1
ATOM 1383 C CA . ALA A 1 179 ? 2.275 -6.666 -9.743 1.00 95.00 179 ALA A CA 1
ATOM 1384 C C . ALA A 1 179 ? 2.544 -5.287 -9.098 1.00 95.00 179 ALA A C 1
ATOM 1386 O O . ALA A 1 179 ? 2.504 -5.206 -7.864 1.00 95.00 179 ALA A O 1
ATOM 1387 N N . PRO A 1 180 ? 2.755 -4.192 -9.859 1.00 95.19 180 PRO A N 1
ATOM 1388 C CA . PRO A 1 180 ? 2.932 -2.871 -9.262 1.00 95.19 180 PRO A CA 1
ATOM 1389 C C . PRO A 1 180 ? 1.682 -2.366 -8.540 1.00 95.19 180 PRO A C 1
ATOM 1391 O O . PRO A 1 180 ? 1.811 -1.791 -7.462 1.00 95.19 180 PRO A O 1
ATOM 1394 N N . LEU A 1 181 ? 0.473 -2.648 -9.043 1.00 97.12 181 LEU A N 1
ATOM 1395 C CA . LEU A 1 181 ? -0.768 -2.297 -8.343 1.00 97.12 181 LEU A CA 1
ATOM 1396 C C . LEU A 1 181 ? -0.812 -2.899 -6.931 1.00 97.12 181 LEU A C 1
ATOM 1398 O O . LEU A 1 181 ? -1.088 -2.191 -5.960 1.00 97.12 181 LEU A O 1
ATOM 1402 N N . ARG A 1 182 ? -0.509 -4.197 -6.799 1.00 97.12 182 ARG A N 1
ATOM 1403 C CA . ARG A 1 182 ? -0.461 -4.888 -5.500 1.00 97.12 182 ARG A CA 1
ATOM 1404 C C . ARG A 1 182 ? 0.617 -4.307 -4.594 1.00 97.12 182 ARG A C 1
ATOM 1406 O O . ARG A 1 182 ? 0.352 -4.079 -3.417 1.00 97.12 182 ARG A O 1
ATOM 1413 N N . ARG A 1 183 ? 1.816 -4.051 -5.126 1.00 96.38 183 ARG A N 1
ATOM 1414 C CA . ARG A 1 183 ? 2.941 -3.491 -4.360 1.00 96.38 183 ARG A CA 1
ATOM 1415 C C . ARG A 1 183 ? 2.618 -2.102 -3.804 1.00 96.38 183 ARG A C 1
ATOM 1417 O O . ARG A 1 183 ? 2.777 -1.882 -2.605 1.00 96.38 183 ARG A O 1
ATOM 1424 N N . ILE A 1 184 ? 2.081 -1.214 -4.638 1.00 97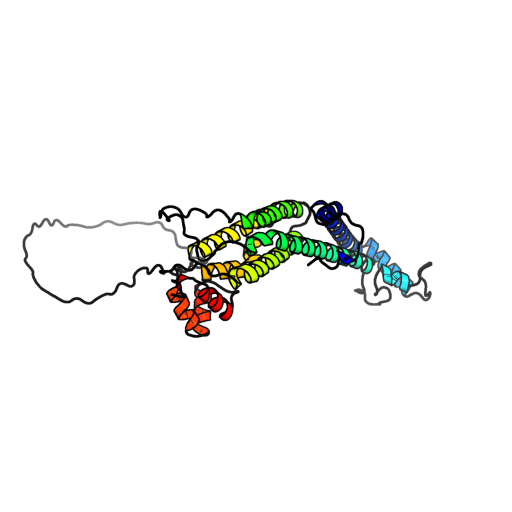.31 184 ILE A N 1
ATOM 1425 C CA . ILE A 1 184 ? 1.658 0.135 -4.239 1.00 97.31 184 ILE A CA 1
ATOM 1426 C C . ILE A 1 184 ? 0.532 0.059 -3.201 1.00 97.31 184 ILE A C 1
ATOM 1428 O O . ILE A 1 184 ? 0.608 0.703 -2.157 1.00 97.31 184 ILE A O 1
ATOM 1432 N N . THR A 1 185 ? -0.487 -0.770 -3.445 1.00 98.12 185 THR A N 1
ATOM 1433 C CA . THR A 1 185 ? -1.630 -0.918 -2.529 1.00 98.12 185 THR A CA 1
ATOM 1434 C C . THR A 1 185 ? -1.195 -1.436 -1.161 1.00 98.12 185 THR A C 1
ATOM 1436 O O . THR A 1 185 ? -1.660 -0.925 -0.148 1.00 98.12 185 THR A O 1
ATOM 1439 N N . ARG A 1 186 ? -0.260 -2.395 -1.098 1.00 97.69 186 ARG A N 1
ATOM 1440 C CA . ARG A 1 186 ? 0.300 -2.880 0.174 1.00 97.69 186 ARG A CA 1
ATOM 1441 C C . ARG A 1 186 ? 0.963 -1.758 0.969 1.00 97.69 186 ARG A C 1
ATOM 1443 O O . ARG A 1 186 ? 0.685 -1.638 2.154 1.00 97.69 186 ARG A O 1
ATOM 1450 N N . ALA A 1 187 ? 1.757 -0.897 0.330 1.00 97.94 187 ALA A N 1
ATOM 1451 C CA . ALA A 1 187 ? 2.370 0.250 1.007 1.00 97.94 187 ALA A CA 1
ATOM 1452 C C . ALA A 1 187 ? 1.321 1.235 1.566 1.00 97.94 187 ALA A C 1
ATOM 1454 O O . ALA A 1 187 ? 1.479 1.769 2.669 1.00 97.94 187 ALA A O 1
ATOM 1455 N N . VAL A 1 188 ? 0.223 1.435 0.831 1.00 98.00 188 VAL A N 1
ATOM 1456 C CA . VAL A 1 188 ? -0.915 2.246 1.283 1.00 98.00 188 VAL A CA 1
ATOM 1457 C C . VAL A 1 188 ? -1.623 1.599 2.474 1.00 98.00 188 VAL A C 1
ATOM 1459 O O . VAL A 1 188 ? -1.870 2.270 3.475 1.00 98.00 188 VAL A O 1
ATOM 1462 N N . LEU A 1 189 ? -1.896 0.294 2.414 1.00 98.44 189 LEU A N 1
ATOM 1463 C CA . LEU A 1 189 ? -2.507 -0.467 3.506 1.00 98.44 189 LEU A CA 1
ATOM 1464 C C . LEU A 1 189 ? -1.637 -0.463 4.765 1.00 98.44 189 LEU A C 1
ATOM 1466 O O . LEU A 1 189 ? -2.170 -0.272 5.853 1.00 98.44 189 LEU A O 1
ATOM 1470 N N . THR A 1 190 ? -0.312 -0.572 4.633 1.00 98.12 190 THR A N 1
ATOM 1471 C CA . THR A 1 190 ? 0.614 -0.409 5.762 1.00 98.12 190 THR A CA 1
ATOM 1472 C C . THR A 1 190 ? 0.439 0.964 6.412 1.00 98.12 190 THR A C 1
ATOM 1474 O O . THR A 1 190 ? 0.320 1.053 7.630 1.00 98.12 190 THR A O 1
ATOM 1477 N N . THR A 1 191 ? 0.329 2.035 5.618 1.00 98.31 191 THR A N 1
ATOM 1478 C CA . THR A 1 191 ? 0.080 3.387 6.147 1.00 98.31 191 THR A CA 1
ATOM 1479 C C . THR A 1 191 ? -1.276 3.496 6.849 1.00 98.31 191 THR A C 1
ATOM 1481 O O . THR A 1 191 ? -1.356 4.124 7.909 1.00 98.31 191 THR A O 1
ATOM 1484 N N . ILE A 1 192 ? -2.334 2.889 6.296 1.00 98.19 192 ILE A N 1
ATOM 1485 C CA . ILE A 1 192 ? -3.658 2.818 6.938 1.00 98.19 192 ILE A CA 1
ATOM 1486 C C . ILE A 1 192 ? -3.541 2.088 8.277 1.00 98.19 192 ILE A C 1
ATOM 1488 O O . ILE A 1 192 ? -3.930 2.644 9.300 1.00 98.19 192 ILE A O 1
ATOM 1492 N N . SER A 1 193 ? -2.947 0.894 8.277 1.00 97.62 193 SER A N 1
ATOM 1493 C CA . SER A 1 193 ? -2.763 0.050 9.458 1.00 97.62 193 SER A CA 1
ATOM 1494 C C . SER A 1 193 ? -2.021 0.796 10.569 1.00 97.62 193 SER A C 1
ATOM 1496 O O . SER A 1 193 ? -2.554 0.954 11.664 1.00 97.62 193 SER A O 1
ATOM 1498 N N . THR A 1 194 ? -0.853 1.384 10.282 1.00 97.31 194 THR A N 1
ATOM 1499 C CA . THR A 1 194 ? -0.098 2.186 11.262 1.00 97.31 194 THR A CA 1
ATOM 1500 C C . THR A 1 194 ? -0.916 3.367 11.781 1.00 97.31 194 THR A C 1
ATOM 1502 O O . THR A 1 194 ? -0.960 3.620 12.983 1.00 97.31 194 THR A O 1
ATOM 1505 N N . THR A 1 195 ? -1.622 4.070 10.893 1.00 96.25 195 THR A N 1
ATOM 1506 C CA . THR A 1 195 ? -2.439 5.225 11.281 1.00 96.25 195 THR A CA 1
ATOM 1507 C C . THR A 1 195 ? -3.569 4.823 12.229 1.00 96.25 195 THR A C 1
ATOM 1509 O O . THR A 1 195 ? -3.786 5.498 13.236 1.00 96.25 195 THR A O 1
ATOM 1512 N N . LEU A 1 196 ? -4.300 3.754 11.915 1.00 95.62 196 LEU A N 1
ATOM 1513 C CA . LEU A 1 196 ? -5.409 3.268 12.735 1.00 95.62 196 LEU A CA 1
ATOM 1514 C C . LEU A 1 196 ? -4.908 2.694 14.060 1.00 95.62 196 LEU A C 1
ATOM 1516 O O . LEU A 1 196 ? -5.490 2.967 15.111 1.00 95.62 196 LEU A O 1
ATOM 1520 N N . TRP A 1 197 ? -3.782 1.987 14.031 1.00 96.25 197 TRP A N 1
ATOM 1521 C CA . TRP A 1 197 ? -3.137 1.478 15.229 1.00 96.25 197 TRP A CA 1
ATOM 1522 C C . TRP A 1 197 ? -2.777 2.601 16.205 1.00 96.25 197 TRP A C 1
ATOM 1524 O O . TRP A 1 197 ? -3.179 2.567 17.366 1.00 96.25 197 TRP A O 1
ATOM 1534 N N . GLU A 1 198 ? -2.062 3.625 15.740 1.00 95.19 198 GLU A N 1
ATOM 1535 C CA . GLU A 1 198 ? -1.547 4.710 16.584 1.00 95.19 198 GLU A CA 1
ATOM 1536 C C . GLU A 1 198 ? -2.612 5.708 17.036 1.00 95.19 198 GLU A C 1
ATOM 1538 O O . GLU A 1 198 ? -2.456 6.343 18.082 1.00 95.19 198 GLU A O 1
ATOM 1543 N N . ASN A 1 199 ? -3.661 5.908 16.234 1.00 93.38 199 ASN A N 1
ATOM 1544 C CA . ASN A 1 199 ? -4.638 6.971 16.469 1.00 93.38 199 ASN A CA 1
ATOM 1545 C C . ASN A 1 199 ? -5.989 6.466 16.963 1.00 93.38 199 ASN A C 1
ATOM 1547 O O . ASN A 1 199 ? -6.725 7.261 17.536 1.00 93.38 199 ASN A O 1
ATOM 1551 N N . VAL A 1 200 ? -6.305 5.181 16.780 1.00 93.19 200 VAL A N 1
ATOM 1552 C CA . VAL A 1 200 ? -7.589 4.603 17.189 1.00 93.19 200 VAL A CA 1
ATOM 1553 C C . VAL A 1 200 ? -7.374 3.530 18.250 1.00 93.19 200 VAL A C 1
ATOM 1555 O O . VAL A 1 200 ? -7.629 3.784 19.430 1.00 93.19 200 VAL A O 1
ATOM 1558 N N . LEU A 1 201 ? -6.811 2.380 17.862 1.00 93.38 201 LEU A N 1
ATOM 1559 C CA . LEU A 1 201 ? -6.600 1.232 18.755 1.00 93.38 201 LEU A CA 1
ATOM 1560 C C . LEU A 1 201 ? -5.732 1.599 19.966 1.00 93.38 201 LEU A C 1
ATOM 1562 O O . LEU A 1 201 ? -6.060 1.251 21.095 1.00 93.38 201 LEU A O 1
ATOM 1566 N N . SER A 1 202 ? -4.670 2.380 19.748 1.00 92.88 202 SER A N 1
ATOM 1567 C CA . SER A 1 202 ? -3.743 2.823 20.795 1.00 92.88 202 SER A CA 1
ATOM 1568 C C . SER A 1 202 ? -4.134 4.145 21.466 1.00 92.88 202 SER A C 1
ATOM 1570 O O . SER A 1 202 ? -3.398 4.619 22.335 1.00 92.88 202 SER A O 1
ATOM 1572 N N . ARG A 1 203 ? -5.297 4.743 21.173 1.00 90.44 203 ARG A N 1
ATOM 1573 C CA . ARG A 1 203 ? -5.752 5.964 21.880 1.00 90.44 203 ARG A CA 1
ATOM 1574 C C . ARG A 1 203 ? -7.045 5.805 22.648 1.00 90.44 203 ARG A C 1
ATOM 1576 O O . ARG A 1 203 ? -7.116 6.283 23.775 1.00 90.44 203 ARG A O 1
ATOM 1583 N N . TYR A 1 204 ? -8.020 5.106 22.091 1.00 90.56 204 TYR A N 1
ATOM 1584 C CA . TYR A 1 204 ? -9.349 5.048 22.679 1.00 90.56 204 TYR A CA 1
ATOM 1585 C C . TYR A 1 204 ? -9.573 3.797 23.524 1.00 90.56 204 TYR A C 1
ATOM 1587 O O . TYR A 1 204 ? -8.759 2.869 23.551 1.00 90.56 204 TYR A O 1
ATOM 1595 N N . ARG A 1 205 ? -10.684 3.840 24.260 1.00 90.44 205 ARG A N 1
ATOM 1596 C CA . ARG A 1 205 ? -11.282 2.723 24.987 1.00 90.44 205 ARG A CA 1
ATOM 1597 C C . ARG A 1 205 ? -12.513 2.247 24.235 1.00 90.44 205 ARG A C 1
ATOM 1599 O O . ARG A 1 205 ? -13.174 3.067 23.607 1.00 90.44 205 ARG A O 1
ATOM 1606 N N . PHE A 1 206 ? -12.826 0.963 24.326 1.00 91.31 206 PHE A N 1
ATOM 1607 C CA . PHE A 1 206 ? -13.837 0.328 23.486 1.00 91.31 206 PHE A CA 1
ATOM 1608 C C . PHE A 1 206 ? -14.894 -0.386 24.322 1.00 91.31 206 PHE A C 1
ATOM 1610 O O . PHE A 1 206 ? -14.560 -1.147 25.231 1.00 91.31 206 PHE A O 1
ATOM 1617 N N . SER A 1 207 ? -16.161 -0.148 23.990 1.00 90.75 207 SER A N 1
ATOM 1618 C CA . SER A 1 207 ? -17.262 -1.039 24.343 1.00 90.75 207 SER A CA 1
ATOM 1619 C C . SER A 1 207 ? -17.354 -2.170 23.322 1.00 90.75 207 SER A C 1
ATOM 1621 O O . SER A 1 207 ? -16.803 -2.079 22.222 1.00 90.75 207 SER A O 1
ATOM 1623 N N . THR A 1 208 ? -18.108 -3.217 23.649 1.00 88.12 208 THR A N 1
ATOM 1624 C CA . THR A 1 208 ? -18.366 -4.325 22.714 1.00 88.12 208 THR A CA 1
ATOM 1625 C C . THR A 1 208 ? -18.976 -3.843 21.392 1.00 88.12 208 THR A C 1
ATOM 1627 O O . THR A 1 208 ? -18.533 -4.250 20.321 1.00 88.12 208 THR A O 1
ATOM 1630 N N . GLN A 1 209 ? -19.912 -2.891 21.443 1.00 86.56 209 GLN A N 1
ATOM 1631 C CA . GLN A 1 209 ? -20.488 -2.298 20.234 1.00 86.56 209 GLN A CA 1
ATOM 1632 C C . GLN A 1 209 ? -19.472 -1.445 19.460 1.00 86.56 209 GLN A C 1
ATOM 1634 O O . GLN A 1 209 ? -19.457 -1.475 18.232 1.00 86.56 209 GLN A O 1
ATOM 1639 N N . GLY A 1 210 ? -18.619 -0.684 20.154 1.00 90.06 210 GLY A N 1
ATOM 1640 C CA . GLY A 1 210 ? -17.586 0.119 19.500 1.00 90.06 210 GLY A CA 1
ATOM 1641 C C . GLY A 1 210 ? -16.535 -0.734 18.796 1.00 90.06 210 GLY A C 1
ATOM 1642 O O . GLY A 1 210 ? -16.112 -0.397 17.693 1.00 90.06 210 GLY A O 1
ATOM 1643 N N . ALA A 1 211 ? -16.166 -1.871 19.384 1.00 91.06 211 ALA A N 1
ATOM 1644 C CA . ALA A 1 211 ? -15.296 -2.849 18.743 1.00 91.06 211 ALA A CA 1
ATOM 1645 C C . ALA A 1 211 ? -15.944 -3.467 17.492 1.00 91.06 211 ALA A C 1
ATOM 1647 O O . ALA A 1 211 ? -15.294 -3.565 16.451 1.00 91.06 211 ALA A O 1
ATOM 1648 N N . ALA A 1 212 ? -17.236 -3.810 17.564 1.00 90.62 212 ALA A N 1
ATOM 1649 C CA . ALA A 1 212 ? -17.994 -4.314 16.419 1.00 90.62 212 ALA A CA 1
ATOM 1650 C C . ALA A 1 212 ? -18.089 -3.280 15.281 1.00 90.62 212 ALA A C 1
ATOM 1652 O O . ALA A 1 212 ? -17.924 -3.631 14.113 1.00 90.62 212 ALA A O 1
ATOM 1653 N N . GLN A 1 213 ? -18.282 -1.997 15.607 1.00 91.62 213 GLN A N 1
ATOM 1654 C CA . GLN A 1 213 ? -18.267 -0.923 14.610 1.00 91.62 213 GLN A CA 1
ATOM 1655 C C . GLN A 1 213 ? -16.885 -0.771 13.956 1.00 91.62 213 GLN A C 1
ATOM 1657 O O . GLN A 1 213 ? -16.798 -0.686 12.734 1.00 91.62 213 GLN A O 1
ATOM 1662 N N . LEU A 1 214 ? -15.799 -0.804 14.741 1.00 92.75 214 LEU A N 1
ATOM 1663 C CA . LEU A 1 214 ? -14.435 -0.732 14.203 1.00 92.75 214 LEU A CA 1
ATOM 1664 C C . LEU A 1 214 ? -14.138 -1.911 13.264 1.00 92.75 214 LEU A C 1
ATOM 1666 O O . LEU A 1 214 ? -13.488 -1.735 12.233 1.00 92.75 214 LEU A O 1
ATOM 1670 N N . HIS A 1 215 ? -14.641 -3.104 13.594 1.00 93.44 215 HIS A N 1
ATOM 1671 C CA . HIS A 1 215 ? -14.561 -4.267 12.714 1.00 93.44 215 HIS A CA 1
ATOM 1672 C C . HIS A 1 215 ? -15.284 -4.007 11.389 1.00 93.44 215 HIS A C 1
ATOM 1674 O O . HIS A 1 215 ? -14.707 -4.224 10.324 1.00 93.44 215 HIS A O 1
ATOM 1680 N N . ALA A 1 216 ? -16.525 -3.519 11.437 1.00 93.31 216 ALA A N 1
ATOM 1681 C CA . ALA A 1 216 ? -17.314 -3.228 10.242 1.00 93.31 216 ALA A CA 1
ATOM 1682 C C . ALA A 1 216 ? -16.647 -2.177 9.338 1.00 93.31 216 ALA A C 1
ATOM 1684 O O . ALA A 1 216 ? -16.640 -2.325 8.111 1.00 93.31 216 ALA A O 1
ATOM 1685 N N . ASP A 1 217 ? -16.023 -1.168 9.946 1.00 94.69 217 ASP A N 1
ATOM 1686 C CA . ASP A 1 217 ? -15.271 -0.120 9.259 1.00 94.69 217 ASP A CA 1
ATOM 1687 C C . ASP A 1 217 ? -14.029 -0.690 8.545 1.00 94.69 217 ASP A C 1
ATOM 1689 O O . ASP A 1 217 ? -13.821 -0.427 7.357 1.00 94.69 217 ASP A O 1
ATOM 1693 N N . LEU A 1 218 ? -13.235 -1.539 9.214 1.00 95.88 218 LEU A N 1
ATOM 1694 C CA . LEU A 1 218 ? -12.099 -2.230 8.585 1.00 95.88 218 LEU A CA 1
ATOM 1695 C C . LEU A 1 218 ? -12.547 -3.181 7.470 1.00 95.88 218 LEU A C 1
ATOM 1697 O O . LEU A 1 218 ? -11.941 -3.198 6.397 1.00 95.88 218 LEU A O 1
ATOM 1701 N N . ALA A 1 219 ? -13.635 -3.923 7.678 1.00 95.69 219 ALA A N 1
ATOM 1702 C CA . ALA A 1 219 ? -14.198 -4.806 6.663 1.00 95.69 219 ALA A CA 1
ATOM 1703 C C . ALA A 1 219 ? -14.649 -4.021 5.419 1.00 95.69 219 ALA A C 1
ATOM 1705 O O . ALA A 1 219 ? -14.471 -4.480 4.289 1.00 95.69 219 ALA A O 1
ATOM 1706 N N . ALA A 1 220 ? -15.178 -2.806 5.591 1.00 96.25 220 ALA A N 1
ATOM 1707 C CA . ALA A 1 220 ? -15.515 -1.927 4.476 1.00 96.25 220 ALA A CA 1
ATOM 1708 C C . ALA A 1 220 ? -14.276 -1.491 3.680 1.00 96.25 220 ALA A C 1
ATOM 1710 O O . ALA A 1 220 ? -14.319 -1.488 2.446 1.00 96.25 220 ALA A O 1
ATOM 1711 N N . VAL A 1 221 ? -13.163 -1.184 4.360 1.00 97.56 221 VAL A N 1
ATOM 1712 C CA . VAL A 1 221 ? -11.874 -0.916 3.699 1.00 97.56 221 VAL A CA 1
ATOM 1713 C C . VAL A 1 221 ? -11.422 -2.143 2.906 1.00 97.56 221 VAL A C 1
ATOM 1715 O O . VAL A 1 221 ? -11.085 -2.000 1.728 1.00 97.56 221 VAL A O 1
ATOM 1718 N N . CYS A 1 222 ? -11.492 -3.342 3.497 1.00 97.50 222 CYS A N 1
ATOM 1719 C CA . CYS A 1 222 ? -11.136 -4.584 2.810 1.00 97.50 222 CYS A CA 1
ATOM 1720 C C . CYS A 1 222 ? -11.951 -4.795 1.533 1.00 97.50 222 CYS A C 1
ATOM 1722 O O . CYS A 1 222 ? -11.377 -4.968 0.459 1.00 97.50 222 CYS A O 1
ATOM 1724 N N . ARG A 1 223 ? -13.281 -4.661 1.611 1.00 96.62 223 ARG A N 1
ATOM 1725 C CA . ARG A 1 223 ? -14.176 -4.804 0.451 1.00 96.62 223 ARG A CA 1
ATOM 1726 C C . ARG A 1 223 ? -13.849 -3.828 -0.682 1.00 96.62 223 ARG A C 1
ATOM 1728 O O . ARG A 1 223 ? -13.911 -4.206 -1.851 1.00 96.62 223 ARG A O 1
ATOM 1735 N N . VAL A 1 224 ? -13.515 -2.573 -0.366 1.00 97.50 224 VAL A N 1
ATOM 1736 C CA . VAL A 1 224 ? -13.154 -1.573 -1.390 1.00 97.50 224 VAL A CA 1
ATOM 1737 C C . VAL A 1 224 ? -11.848 -1.942 -2.087 1.00 97.50 224 VAL A C 1
ATOM 1739 O O . VAL A 1 224 ? -11.760 -1.824 -3.309 1.00 97.50 224 VAL A O 1
ATOM 1742 N N . VAL A 1 225 ? -10.844 -2.387 -1.336 1.00 98.00 225 VAL A N 1
ATOM 1743 C CA . VAL A 1 225 ? -9.535 -2.731 -1.898 1.00 98.00 225 VAL A CA 1
ATOM 1744 C C . VAL A 1 225 ? -9.595 -4.021 -2.712 1.00 98.00 225 VAL A C 1
ATOM 1746 O O . VAL A 1 225 ? -9.138 -4.043 -3.859 1.00 98.00 225 VAL A O 1
ATOM 1749 N N . ASP A 1 226 ? -10.219 -5.064 -2.172 1.00 96.50 226 ASP A N 1
ATOM 1750 C CA . ASP A 1 226 ? -10.289 -6.377 -2.813 1.00 96.50 226 ASP A CA 1
ATOM 1751 C C . ASP A 1 226 ? -11.060 -6.326 -4.138 1.00 96.50 226 ASP A C 1
ATOM 1753 O O . ASP A 1 226 ? -10.667 -6.985 -5.103 1.00 96.50 226 ASP A O 1
ATOM 1757 N N . LYS A 1 227 ? -12.071 -5.449 -4.243 1.00 96.81 227 LYS A N 1
ATOM 1758 C CA . LYS A 1 227 ? -12.792 -5.174 -5.498 1.00 96.81 227 LYS A CA 1
ATOM 1759 C C . LYS A 1 227 ? -11.871 -4.751 -6.651 1.00 96.81 227 LYS A C 1
ATOM 1761 O O . LYS A 1 227 ? -12.198 -5.012 -7.807 1.00 96.81 227 LYS A O 1
ATOM 1766 N N . HIS A 1 228 ? -10.764 -4.067 -6.363 1.00 96.56 228 HIS A N 1
ATOM 1767 C CA . HIS A 1 228 ? -9.880 -3.498 -7.387 1.00 96.56 228 HIS A CA 1
ATOM 1768 C C . HIS A 1 228 ? -8.540 -4.226 -7.535 1.00 96.56 228 HIS A C 1
ATOM 1770 O O . HIS A 1 228 ? -7.938 -4.157 -8.604 1.00 96.56 228 HIS A O 1
ATOM 1776 N N . VAL A 1 229 ? -8.053 -4.893 -6.486 1.00 96.38 229 VAL A N 1
ATOM 1777 C CA . VAL A 1 229 ? -6.682 -5.444 -6.439 1.00 96.38 229 VAL A CA 1
ATOM 1778 C C . VAL A 1 229 ? -6.662 -6.978 -6.339 1.00 96.38 229 VAL A C 1
ATOM 1780 O O . VAL A 1 229 ? -5.662 -7.615 -6.699 1.00 96.38 229 VAL A O 1
ATOM 1783 N N . GLY A 1 230 ? -7.784 -7.576 -5.931 1.00 93.38 230 GLY A N 1
ATOM 1784 C CA . GLY A 1 230 ? -7.951 -9.007 -5.696 1.00 93.38 230 GLY A CA 1
ATOM 1785 C C . GLY A 1 230 ? -8.073 -9.344 -4.210 1.00 93.38 230 GLY A C 1
ATOM 1786 O O . GLY A 1 230 ? -7.582 -8.609 -3.356 1.00 93.38 230 GLY A O 1
ATOM 1787 N N . THR A 1 231 ? -8.724 -10.471 -3.927 1.00 92.81 231 THR A N 1
ATOM 1788 C CA . THR A 1 231 ? -9.058 -10.941 -2.575 1.00 92.81 231 THR A CA 1
ATOM 1789 C C . THR A 1 231 ? -7.827 -11.174 -1.702 1.00 92.81 231 THR A C 1
ATOM 1791 O O . THR A 1 231 ? -6.807 -11.682 -2.180 1.00 92.81 231 THR A O 1
ATOM 1794 N N . GLY A 1 232 ? -7.935 -10.833 -0.417 1.00 90.62 232 GLY A N 1
ATOM 1795 C CA . GLY A 1 232 ? -6.923 -11.120 0.607 1.00 90.62 232 GLY A CA 1
ATOM 1796 C C . GLY A 1 232 ? -5.744 -10.142 0.639 1.00 90.62 232 GLY A C 1
ATOM 1797 O O . GLY A 1 232 ? -4.930 -10.178 1.561 1.00 90.62 232 GLY A O 1
ATOM 1798 N N . VAL A 1 233 ? -5.639 -9.219 -0.327 1.00 94.75 233 VAL A N 1
ATOM 1799 C CA . VAL A 1 233 ? -4.591 -8.183 -0.305 1.00 94.75 233 VAL A CA 1
ATOM 1800 C C . VAL A 1 233 ? -4.842 -7.204 0.834 1.00 94.75 233 VAL A C 1
ATOM 1802 O O . VAL A 1 233 ? -3.896 -6.815 1.523 1.00 94.75 233 VAL A O 1
ATOM 1805 N N . ALA A 1 234 ? -6.102 -6.817 1.038 1.00 95.69 234 ALA A N 1
ATOM 1806 C CA . ALA A 1 234 ? -6.467 -5.909 2.110 1.00 95.69 234 ALA A CA 1
ATOM 1807 C C . ALA A 1 234 ? -6.313 -6.545 3.491 1.00 95.69 234 ALA A C 1
ATOM 1809 O O . ALA A 1 234 ? -5.735 -5.924 4.380 1.00 95.69 234 ALA A O 1
ATOM 1810 N N . GLU A 1 235 ? -6.760 -7.793 3.638 1.00 94.56 235 GLU A N 1
ATOM 1811 C CA . GLU A 1 235 ? -6.646 -8.555 4.884 1.00 94.56 235 GLU A CA 1
ATOM 1812 C C . GLU A 1 235 ? -5.187 -8.698 5.307 1.00 94.56 235 GLU A C 1
ATOM 1814 O O . GLU A 1 235 ? -4.844 -8.321 6.421 1.00 94.56 235 GLU A O 1
ATOM 1819 N N . ALA A 1 236 ? -4.295 -9.106 4.397 1.00 95.38 236 ALA A N 1
ATOM 1820 C CA . ALA A 1 236 ? -2.867 -9.195 4.694 1.00 95.38 236 ALA A CA 1
ATOM 1821 C C . ALA A 1 236 ? -2.251 -7.830 5.063 1.00 95.38 236 ALA A C 1
ATOM 1823 O O . ALA A 1 236 ? -1.411 -7.740 5.956 1.00 95.38 236 ALA A O 1
ATOM 1824 N N . GLY A 1 237 ? -2.663 -6.747 4.394 1.00 95.38 237 GLY A N 1
ATOM 1825 C CA . GLY A 1 237 ? -2.153 -5.400 4.675 1.00 95.38 237 GLY A CA 1
ATOM 1826 C C . GLY A 1 237 ? -2.671 -4.789 5.983 1.00 95.38 237 GLY A C 1
ATOM 1827 O O . GLY A 1 237 ? -1.991 -3.950 6.577 1.00 95.38 237 GLY A O 1
ATOM 1828 N N . LEU A 1 238 ? -3.854 -5.209 6.440 1.00 97.06 238 LEU A N 1
ATOM 1829 C CA . LEU A 1 238 ? -4.501 -4.742 7.671 1.00 97.06 238 LEU A CA 1
ATOM 1830 C C . LEU A 1 238 ? -4.464 -5.775 8.802 1.00 97.06 238 LEU A C 1
ATOM 1832 O O . LEU A 1 238 ? -5.013 -5.498 9.866 1.00 97.06 238 LEU A O 1
ATOM 1836 N N . ALA A 1 239 ? -3.795 -6.915 8.610 1.00 95.75 239 ALA A N 1
ATOM 1837 C CA . ALA A 1 239 ? -3.834 -8.075 9.499 1.00 95.75 239 ALA A CA 1
ATOM 1838 C C . ALA A 1 239 ? -3.606 -7.704 10.971 1.00 95.75 239 ALA A C 1
ATOM 1840 O O . ALA A 1 239 ? -4.439 -8.008 11.816 1.00 95.75 239 ALA A O 1
ATOM 1841 N N . LYS A 1 240 ? -2.574 -6.905 11.269 1.00 95.56 240 LYS A N 1
ATOM 1842 C CA . LYS A 1 240 ? -2.306 -6.431 12.638 1.00 95.56 240 LYS A CA 1
ATOM 1843 C C . LYS A 1 240 ? -3.474 -5.647 13.258 1.00 95.56 240 LYS A C 1
ATOM 1845 O O . LYS A 1 240 ? -3.773 -5.798 14.440 1.00 95.56 240 LYS A O 1
ATOM 1850 N N . CYS A 1 241 ? -4.135 -4.788 12.481 1.00 96.56 241 CYS A N 1
ATOM 1851 C CA . CYS A 1 241 ? -5.310 -4.061 12.960 1.00 96.56 241 CYS A CA 1
ATOM 1852 C C . CYS A 1 241 ? -6.515 -4.990 13.126 1.00 96.56 241 CYS A C 1
ATOM 1854 O O . CYS A 1 241 ? -7.240 -4.840 14.101 1.00 96.56 241 CYS A O 1
ATOM 1856 N N . LEU A 1 242 ? -6.716 -5.944 12.213 1.00 96.12 242 LEU A N 1
ATOM 1857 C CA . LEU A 1 242 ? -7.796 -6.931 12.299 1.00 96.12 242 LEU A CA 1
ATOM 1858 C C . LEU A 1 242 ? -7.646 -7.815 13.544 1.00 96.12 242 LEU A C 1
ATOM 1860 O O . LEU A 1 242 ? -8.605 -7.976 14.294 1.00 96.12 242 LEU A O 1
ATOM 1864 N N . GLU A 1 243 ? -6.433 -8.293 13.826 1.00 95.75 243 GLU A N 1
ATOM 1865 C CA . GLU A 1 243 ? -6.095 -8.990 15.070 1.00 95.75 243 GLU A CA 1
ATOM 1866 C C . GLU A 1 243 ? -6.374 -8.116 16.302 1.00 95.75 243 GLU A C 1
ATOM 1868 O O . GLU A 1 243 ? -7.018 -8.553 17.258 1.00 95.75 243 GLU A O 1
ATOM 1873 N N . GLY A 1 244 ? -5.955 -6.845 16.268 1.00 94.94 244 GLY A N 1
ATOM 1874 C CA . GLY A 1 244 ? -6.197 -5.906 17.363 1.00 94.94 244 GLY A CA 1
ATOM 1875 C C . GLY A 1 244 ? -7.685 -5.677 17.630 1.00 94.94 244 GLY A C 1
ATOM 1876 O O . GLY A 1 244 ? -8.120 -5.656 18.781 1.00 94.94 244 GLY A O 1
ATOM 1877 N N . VAL A 1 245 ? -8.485 -5.561 16.572 1.00 94.12 245 VAL A N 1
ATOM 1878 C CA . VAL A 1 245 ? -9.943 -5.444 16.670 1.00 94.12 245 VAL A CA 1
ATOM 1879 C C . VAL A 1 245 ? -10.578 -6.732 17.176 1.00 94.12 245 VAL A C 1
ATOM 1881 O O . VAL A 1 245 ? -11.521 -6.653 17.958 1.00 94.12 245 VAL A O 1
ATOM 1884 N N . LYS A 1 246 ? -10.054 -7.906 16.804 1.00 93.25 246 LYS A N 1
ATOM 1885 C CA . LYS A 1 246 ? -10.531 -9.198 17.312 1.00 93.25 246 LYS A CA 1
ATOM 1886 C C . LYS A 1 246 ? -10.368 -9.298 18.831 1.00 93.25 246 LYS A C 1
ATOM 1888 O O . LYS A 1 246 ? -11.343 -9.612 19.506 1.00 93.25 246 LYS A O 1
ATOM 1893 N N . ILE A 1 247 ? -9.206 -8.928 19.384 1.00 93.31 247 ILE A N 1
ATOM 1894 C CA . ILE A 1 247 ? -8.994 -8.876 20.848 1.00 93.31 247 ILE A CA 1
ATOM 1895 C C . ILE A 1 247 ? -9.986 -7.921 21.516 1.00 93.31 247 ILE A C 1
ATOM 1897 O O . ILE A 1 247 ? -10.614 -8.234 22.527 1.00 93.31 247 ILE A O 1
ATOM 1901 N N . VAL A 1 248 ? -10.128 -6.725 20.953 1.00 91.25 248 VAL A N 1
ATOM 1902 C CA . VAL A 1 248 ? -11.003 -5.694 21.511 1.00 91.25 248 VAL A CA 1
ATOM 1903 C C . VAL A 1 248 ? -12.488 -6.030 21.286 1.00 91.25 248 VAL A C 1
ATOM 1905 O O . VAL A 1 248 ? -13.347 -5.444 21.928 1.00 91.25 248 VAL A O 1
ATOM 1908 N N . GLY A 1 249 ? -12.816 -6.990 20.423 1.00 89.38 249 GLY A N 1
ATOM 1909 C CA . GLY A 1 249 ? -14.177 -7.434 20.117 1.00 89.38 249 GLY A CA 1
ATOM 1910 C C . GLY A 1 249 ? -14.643 -8.681 20.868 1.00 89.38 249 GLY A C 1
ATOM 1911 O O . GLY A 1 249 ? -15.785 -9.083 20.672 1.00 89.38 249 GLY A O 1
ATOM 1912 N N . LEU A 1 250 ? -13.808 -9.285 21.724 1.00 89.69 250 LEU A N 1
ATOM 1913 C CA . LEU A 1 250 ? -14.132 -10.547 22.409 1.00 89.69 250 LEU A CA 1
ATOM 1914 C C . LEU A 1 250 ? -15.436 -10.464 23.223 1.00 89.69 250 LEU A C 1
ATOM 1916 O O . LEU A 1 250 ? -15.607 -9.499 23.972 1.00 89.69 250 LEU A O 1
ATOM 1920 N N . PRO A 1 251 ? -16.344 -11.450 23.137 1.00 86.38 251 PRO A N 1
ATOM 1921 C CA . PRO A 1 251 ? -17.628 -11.398 23.830 1.00 86.38 251 PRO A CA 1
ATOM 1922 C C . PRO A 1 251 ? -17.448 -11.434 25.355 1.00 86.38 251 PRO A C 1
ATOM 1924 O O . PRO A 1 251 ? -16.574 -12.119 25.880 1.00 86.38 251 PRO A O 1
ATOM 1927 N N . VAL A 1 252 ? -18.287 -10.702 26.099 1.00 82.44 252 VAL A N 1
ATOM 1928 C CA . VAL A 1 252 ? -18.172 -10.604 27.572 1.00 82.44 252 VAL A CA 1
ATOM 1929 C C . VAL A 1 252 ? -18.375 -11.960 28.254 1.00 82.44 252 VAL A C 1
ATOM 1931 O O . VAL A 1 252 ? -17.694 -12.269 29.227 1.00 82.44 252 VAL A O 1
ATOM 1934 N N . LYS A 1 253 ? -19.291 -12.785 27.742 1.00 77.56 253 LYS A N 1
ATOM 1935 C CA . LYS A 1 253 ? -19.423 -14.193 28.124 1.00 77.56 253 LYS A CA 1
ATOM 1936 C C . LYS A 1 253 ? -18.961 -15.026 26.939 1.00 77.56 253 LYS A C 1
ATOM 1938 O O . LYS A 1 253 ? -19.473 -14.820 25.844 1.00 77.56 253 LYS A O 1
ATOM 1943 N N . GLY A 1 254 ? -18.015 -15.933 27.162 1.00 67.56 254 GLY A N 1
ATOM 1944 C CA . GLY A 1 254 ? -17.736 -16.975 26.179 1.00 67.56 254 GLY A CA 1
ATOM 1945 C C . GLY A 1 254 ? -18.955 -17.883 26.053 1.00 67.56 254 GLY A C 1
ATOM 1946 O O . GLY A 1 254 ? -19.720 -18.030 27.016 1.00 67.56 254 GLY A O 1
ATOM 1947 N N . ASN A 1 255 ? -19.155 -18.485 24.885 1.00 53.50 255 ASN A N 1
ATOM 1948 C CA . ASN A 1 255 ? -20.144 -19.544 24.742 1.00 53.50 255 ASN A CA 1
ATOM 1949 C C . ASN A 1 255 ? -19.635 -20.770 25.511 1.00 53.50 255 ASN A C 1
ATOM 1951 O O . ASN A 1 255 ? -18.933 -21.621 24.973 1.00 53.50 255 ASN A O 1
ATOM 1955 N N . SER A 1 256 ? -19.975 -20.855 26.797 1.00 41.00 256 SER A N 1
ATOM 1956 C CA . SER A 1 256 ? -19.784 -22.062 27.596 1.00 41.00 256 SER A CA 1
ATOM 1957 C C . SER A 1 256 ? -20.751 -23.136 27.095 1.00 41.00 256 SER A C 1
ATOM 1959 O O . SER A 1 256 ? -21.825 -23.339 27.660 1.00 41.00 256 SER A O 1
ATOM 1961 N N . ALA A 1 257 ? -20.400 -23.812 26.004 1.00 36.69 257 ALA A N 1
ATOM 1962 C CA . ALA A 1 257 ? -21.042 -25.061 25.639 1.00 36.69 257 ALA A CA 1
ATOM 1963 C C . ALA A 1 257 ? -20.634 -26.128 26.673 1.00 36.69 257 ALA A C 1
ATOM 1965 O O . ALA A 1 257 ? -19.540 -26.677 26.627 1.00 36.69 257 ALA A O 1
ATOM 1966 N N . SER A 1 258 ? -21.534 -26.362 27.631 1.00 35.34 258 SER A N 1
ATOM 1967 C CA . SER A 1 258 ? -21.680 -27.575 28.445 1.00 35.34 258 SER A CA 1
ATOM 1968 C C . SER A 1 258 ? -20.428 -28.124 29.139 1.00 35.34 258 SER A C 1
ATOM 1970 O O . SER A 1 258 ? -19.884 -29.153 28.746 1.00 35.34 258 SER A O 1
ATOM 1972 N N . GLN A 1 259 ? -20.082 -27.552 30.293 1.00 34.41 259 GLN A N 1
ATOM 1973 C CA . GLN A 1 259 ? -19.510 -28.357 31.370 1.00 34.41 259 GLN A CA 1
ATOM 1974 C C . GLN A 1 259 ? -20.687 -28.889 32.196 1.00 34.41 259 GLN A C 1
ATOM 1976 O O . GLN A 1 259 ? -21.245 -28.190 33.037 1.00 34.41 259 GLN A O 1
ATOM 1981 N N . VAL A 1 260 ? -21.145 -30.100 31.868 1.00 35.31 260 VAL A N 1
ATOM 1982 C CA . VAL A 1 260 ? -22.112 -30.826 32.696 1.00 35.31 260 VAL A CA 1
ATOM 1983 C C . VAL A 1 260 ? -21.414 -31.158 34.011 1.00 35.31 260 VAL A C 1
ATOM 1985 O O . VAL A 1 260 ? -20.598 -32.075 34.079 1.00 35.31 260 VAL A O 1
ATOM 1988 N N . ASP A 1 261 ? -21.736 -30.399 35.054 1.00 32.12 261 ASP A N 1
ATOM 1989 C CA . ASP A 1 261 ? -21.534 -30.809 36.437 1.00 32.12 261 ASP A CA 1
ATOM 1990 C C . ASP A 1 261 ? -22.391 -32.057 36.691 1.00 32.12 261 ASP A C 1
ATOM 1992 O O . ASP A 1 261 ? -23.590 -31.976 36.962 1.00 32.12 261 ASP A O 1
ATOM 1996 N N . THR A 1 262 ? -21.791 -33.246 36.616 1.00 32.53 262 THR A N 1
ATOM 1997 C CA . THR A 1 262 ? -22.378 -34.445 37.225 1.00 32.53 262 THR A CA 1
ATOM 1998 C C . THR A 1 262 ? -22.255 -34.330 38.742 1.00 32.53 262 THR A C 1
ATOM 2000 O O . THR A 1 262 ? -21.353 -34.897 39.362 1.00 32.53 262 THR A O 1
ATOM 2003 N N . ALA A 1 263 ? -23.173 -33.576 39.346 1.00 34.12 263 ALA A N 1
ATOM 2004 C CA . ALA A 1 263 ? -23.444 -33.639 40.770 1.00 34.12 263 ALA A CA 1
ATOM 2005 C C . ALA A 1 263 ? -24.105 -34.991 41.079 1.00 34.12 263 ALA A C 1
ATOM 2007 O O . ALA A 1 263 ? -25.243 -35.272 40.710 1.00 34.12 263 ALA A O 1
ATOM 2008 N N . LYS A 1 264 ? -23.332 -35.850 41.739 1.00 37.16 264 LYS A N 1
ATOM 2009 C CA . LYS A 1 264 ? -23.717 -37.165 42.242 1.00 37.16 264 LYS A CA 1
ATOM 2010 C C . LYS A 1 264 ? -24.742 -37.002 43.375 1.00 37.16 264 LYS A C 1
ATOM 2012 O O . LYS A 1 264 ? -24.357 -36.845 44.530 1.00 37.16 264 LYS A O 1
ATOM 2017 N N . GLY A 1 265 ? -26.026 -37.016 43.026 1.00 32.22 265 GLY A N 1
ATOM 2018 C CA . GLY A 1 265 ? -27.152 -37.165 43.949 1.00 32.22 265 GLY A CA 1
ATOM 2019 C C . GLY A 1 265 ? -27.533 -38.637 44.082 1.00 32.22 265 GLY A C 1
ATOM 2020 O O . GLY A 1 265 ? -27.731 -39.326 43.087 1.00 32.22 265 GLY A O 1
ATOM 2021 N N . ARG A 1 266 ? -27.538 -39.108 45.323 1.00 34.38 266 ARG A N 1
ATOM 2022 C CA . ARG A 1 266 ? -27.926 -40.437 45.802 1.00 34.38 266 ARG A CA 1
ATOM 2023 C C . ARG A 1 266 ? -29.401 -40.377 46.240 1.00 34.38 266 ARG A C 1
ATOM 2025 O O . ARG A 1 266 ? -29.872 -39.268 46.473 1.00 34.38 266 ARG A O 1
ATOM 2032 N N . ASP A 1 267 ? -30.023 -41.553 46.365 1.00 33.03 267 ASP A N 1
ATOM 2033 C CA . ASP A 1 267 ? -31.375 -41.889 46.882 1.00 33.03 267 ASP A CA 1
ATOM 2034 C C . ASP A 1 267 ? -32.273 -42.400 45.736 1.00 33.03 267 ASP A C 1
ATOM 2036 O O . ASP A 1 267 ? -32.562 -41.661 44.801 1.00 33.03 267 ASP A O 1
ATOM 2040 N N . ASP A 1 268 ? -32.511 -43.702 45.548 1.00 32.62 268 ASP A N 1
ATOM 2041 C CA . ASP A 1 268 ? -33.038 -44.781 46.415 1.00 32.62 268 ASP A CA 1
ATOM 2042 C C . ASP A 1 268 ? -34.579 -44.796 46.520 1.00 32.62 268 ASP A C 1
ATOM 2044 O O . ASP A 1 268 ? -35.193 -43.834 46.970 1.00 32.62 268 ASP A O 1
ATOM 2048 N N . ASP A 1 269 ? -35.112 -45.959 46.128 1.00 33.12 269 ASP A N 1
ATOM 2049 C CA . ASP A 1 269 ? -36.347 -46.636 46.554 1.00 33.12 269 ASP A CA 1
ATOM 2050 C C . ASP A 1 269 ? -37.718 -46.446 45.843 1.00 33.12 269 ASP A C 1
ATOM 2052 O O . ASP A 1 269 ? -38.208 -45.338 45.625 1.00 33.12 269 ASP A O 1
ATOM 2056 N N . GLY A 1 270 ? -38.342 -47.612 45.573 1.00 31.98 270 GLY A N 1
ATOM 2057 C CA . GLY A 1 270 ? -39.766 -47.887 45.282 1.00 31.98 270 GLY A CA 1
ATOM 2058 C C . GLY A 1 270 ? -40.221 -47.797 43.812 1.00 31.98 270 GLY A C 1
ATOM 2059 O O . GLY A 1 270 ? -40.436 -46.703 43.309 1.00 31.98 270 GLY A O 1
ATOM 2060 N N . GLY A 1 271 ? -40.455 -48.853 43.022 1.00 29.38 271 GLY A N 1
ATOM 2061 C CA . GLY A 1 271 ? -40.701 -50.262 43.331 1.00 29.38 271 GLY A CA 1
ATOM 2062 C C . GLY A 1 271 ? -42.192 -50.550 43.545 1.00 29.38 271 GLY A C 1
ATOM 2063 O O . GLY A 1 271 ? -42.608 -50.581 44.692 1.00 29.38 271 GLY A O 1
ATOM 2064 N N . GLU A 1 272 ? -42.968 -50.764 42.474 1.00 33.69 272 GLU A N 1
ATOM 2065 C CA . GLU A 1 272 ? -44.189 -51.593 42.480 1.00 33.69 272 GLU A CA 1
ATOM 2066 C C . GLU A 1 272 ? -44.519 -52.050 41.042 1.00 33.69 272 GLU A C 1
ATOM 2068 O O . GLU A 1 272 ? -44.599 -51.244 40.111 1.00 33.69 272 GLU A O 1
ATOM 2073 N N . GLU A 1 273 ? -44.592 -53.374 40.897 1.00 32.22 273 GLU A N 1
ATOM 2074 C CA . GLU A 1 273 ? -44.882 -54.190 39.710 1.00 32.22 273 GLU A CA 1
ATOM 2075 C C . GLU A 1 273 ? -46.409 -54.216 39.469 1.00 32.22 273 GLU A C 1
ATOM 2077 O O . GLU A 1 273 ? -47.182 -53.866 40.359 1.00 32.22 273 GLU A O 1
ATOM 2082 N N . ASP A 1 274 ? -46.904 -54.369 38.240 1.00 35.06 274 ASP A N 1
ATOM 2083 C CA . ASP A 1 274 ? -47.489 -55.605 37.667 1.00 35.06 274 ASP A CA 1
ATOM 2084 C C . ASP A 1 274 ? -48.476 -55.099 36.578 1.00 35.06 274 ASP A C 1
ATOM 2086 O O . ASP A 1 274 ? -49.011 -53.999 36.712 1.00 35.06 274 ASP A O 1
ATOM 2090 N N . GLU A 1 275 ? -48.812 -55.707 35.441 1.00 35.41 275 GLU A N 1
ATOM 2091 C CA . GLU A 1 275 ? -48.792 -57.066 34.892 1.00 35.41 275 GLU A CA 1
ATOM 2092 C C . GLU A 1 275 ? -49.002 -56.871 33.363 1.00 35.41 275 GLU A C 1
ATOM 2094 O O . GLU A 1 275 ? -49.741 -55.979 32.939 1.00 35.41 275 GLU A O 1
ATOM 2099 N N . ASP A 1 276 ? -48.181 -57.491 32.514 1.00 33.91 276 ASP A N 1
ATOM 2100 C CA . ASP A 1 276 ? -48.522 -58.661 31.682 1.00 33.91 276 ASP A CA 1
ATOM 2101 C C . ASP A 1 276 ? -49.554 -58.408 30.557 1.00 33.91 276 ASP A C 1
ATOM 2103 O O . ASP A 1 276 ? -50.672 -57.975 30.799 1.00 33.91 276 ASP A O 1
ATOM 2107 N N . TRP A 1 277 ? -49.163 -58.671 29.306 1.00 33.41 277 TRP A N 1
ATOM 2108 C CA . TRP A 1 277 ? -49.868 -59.606 28.419 1.00 33.41 277 TRP A CA 1
ATOM 2109 C C . TRP A 1 277 ? -48.939 -59.969 27.256 1.00 33.41 277 TRP A C 1
ATOM 2111 O O . TRP A 1 277 ? -48.752 -59.236 26.281 1.00 33.41 277 TRP A O 1
ATOM 2121 N N . ASP A 1 278 ? -48.345 -61.136 27.446 1.00 35.53 278 ASP A N 1
ATOM 2122 C CA . ASP A 1 278 ? -47.782 -62.070 26.483 1.00 35.53 278 ASP A CA 1
ATOM 2123 C C . ASP A 1 278 ? -48.502 -62.111 25.114 1.00 35.53 278 ASP A C 1
ATOM 2125 O O . ASP A 1 278 ? -49.727 -62.210 25.002 1.00 35.53 278 ASP A O 1
ATOM 2129 N N . THR A 1 279 ? -47.720 -62.086 24.035 1.00 36.06 279 THR A N 1
ATOM 2130 C CA . THR A 1 279 ? -48.040 -62.824 22.803 1.00 36.06 279 THR A CA 1
ATOM 2131 C C . THR A 1 279 ? -46.745 -63.145 22.065 1.00 36.06 279 THR A C 1
ATOM 2133 O O . THR A 1 279 ? -46.338 -62.477 21.113 1.00 36.06 279 THR A O 1
ATOM 2136 N N . GLY A 1 280 ? -46.067 -64.193 22.528 1.00 35.47 280 GLY A N 1
ATOM 2137 C CA . GLY A 1 280 ? -45.069 -64.898 21.736 1.00 35.47 280 GLY A CA 1
ATOM 2138 C C . GLY A 1 280 ? -45.690 -65.667 20.561 1.00 35.47 280 GLY A C 1
ATOM 2139 O O . GLY A 1 280 ? -46.685 -66.370 20.715 1.00 35.47 280 GLY A O 1
ATOM 2140 N N . ALA A 1 281 ? -45.052 -65.586 19.394 1.00 33.31 281 ALA A N 1
ATOM 2141 C CA . ALA A 1 281 ? -45.050 -66.657 18.398 1.00 33.31 281 ALA A CA 1
ATOM 2142 C C . ALA A 1 281 ? -43.770 -66.545 17.557 1.00 33.31 281 ALA A C 1
ATOM 2144 O O . ALA A 1 281 ? -43.616 -65.641 16.738 1.00 33.31 281 ALA A O 1
ATOM 2145 N N . TRP A 1 282 ? -42.838 -67.446 17.847 1.00 35.66 282 TRP A N 1
ATOM 2146 C CA . TRP A 1 282 ? -41.595 -67.695 17.123 1.00 35.66 282 TRP A CA 1
ATOM 2147 C C . TRP A 1 282 ? -41.805 -68.779 16.047 1.00 35.66 282 TRP A C 1
ATOM 2149 O O . TRP A 1 282 ? -42.850 -69.427 16.035 1.00 35.66 282 TRP A O 1
ATOM 2159 N N . ASP A 1 283 ? -40.756 -68.976 15.239 1.00 31.12 283 ASP A N 1
ATOM 2160 C CA . ASP A 1 283 ? -40.459 -70.037 14.250 1.00 31.12 283 ASP A CA 1
ATOM 2161 C C . ASP A 1 283 ? -40.686 -69.668 12.772 1.00 31.12 283 ASP A C 1
ATOM 2163 O O . ASP A 1 283 ? -41.729 -69.141 12.402 1.00 31.12 283 ASP A O 1
ATOM 2167 N N . ALA A 1 284 ? -39.788 -69.966 11.827 1.00 33.78 284 ALA A N 1
ATOM 2168 C CA . ALA A 1 284 ? -38.402 -70.447 11.845 1.00 33.78 284 ALA A CA 1
ATOM 2169 C C . ALA A 1 284 ? -37.847 -70.362 10.396 1.00 33.78 284 ALA A C 1
ATOM 2171 O O . ALA A 1 284 ? -38.600 -70.524 9.439 1.00 33.78 284 ALA A O 1
ATOM 2172 N N . GLU A 1 285 ? -36.542 -70.091 10.299 1.00 30.97 285 GLU A N 1
ATOM 2173 C CA . GLU A 1 285 ? -35.502 -70.671 9.415 1.00 30.97 285 GLU A CA 1
ATOM 2174 C C . GLU A 1 285 ? -35.601 -70.773 7.864 1.00 30.97 285 GLU A C 1
ATOM 2176 O O . GLU A 1 285 ? -36.498 -71.376 7.283 1.00 30.97 285 GLU A O 1
ATOM 2181 N N . ASP A 1 286 ? -34.487 -70.297 7.274 1.00 33.69 286 ASP A N 1
ATOM 2182 C CA . ASP A 1 286 ? -33.621 -70.860 6.210 1.00 33.69 286 ASP A CA 1
ATOM 2183 C C . ASP A 1 286 ? -33.861 -70.671 4.695 1.00 33.69 286 ASP A C 1
ATOM 2185 O O . ASP A 1 286 ? -34.904 -71.014 4.140 1.00 33.69 286 ASP A O 1
ATOM 2189 N N . GLY A 1 287 ? -32.778 -70.242 4.006 1.00 30.38 287 GLY A N 1
ATOM 2190 C CA . GLY A 1 287 ? -32.513 -70.554 2.587 1.00 30.38 287 GLY A CA 1
ATOM 2191 C C . GLY A 1 287 ? -31.758 -69.525 1.709 1.00 30.38 287 GLY A C 1
ATOM 2192 O O . GLY A 1 287 ? -32.385 -68.957 0.822 1.00 30.38 287 GLY A O 1
ATOM 2193 N N . ASP A 1 288 ? -30.448 -69.328 1.950 1.00 32.31 288 ASP A N 1
ATOM 2194 C CA . ASP A 1 288 ? -29.278 -68.966 1.081 1.00 32.31 288 ASP A CA 1
ATOM 2195 C C . ASP A 1 288 ? -29.413 -68.343 -0.340 1.00 32.31 288 ASP A C 1
ATOM 2197 O O . ASP A 1 288 ? -30.121 -68.854 -1.203 1.00 32.31 288 ASP A O 1
ATOM 2201 N N . GLU A 1 289 ? -28.758 -67.184 -0.591 1.00 34.06 289 GLU A N 1
ATOM 2202 C CA . GLU A 1 289 ? -27.463 -66.905 -1.312 1.00 34.06 289 GLU A CA 1
ATOM 2203 C C . GLU A 1 289 ? -27.592 -66.756 -2.863 1.00 34.06 289 GLU A C 1
ATOM 2205 O O . GLU A 1 289 ? -28.451 -67.374 -3.475 1.00 34.06 289 GLU A O 1
ATOM 2210 N N . VAL A 1 290 ? -26.852 -65.929 -3.638 1.00 34.72 290 VAL A N 1
ATOM 2211 C CA . VAL A 1 290 ? -25.407 -65.593 -3.673 1.00 34.72 290 VAL A CA 1
ATOM 2212 C C . VAL A 1 290 ? -25.151 -64.274 -4.487 1.00 34.72 290 VAL A C 1
ATOM 2214 O O . VAL A 1 290 ? -25.718 -64.101 -5.562 1.00 34.72 290 VAL A O 1
ATOM 2217 N N . HIS A 1 291 ? -24.257 -63.403 -3.973 1.00 31.48 291 HIS A N 1
ATOM 2218 C CA . HIS A 1 291 ? -23.278 -62.441 -4.575 1.00 31.48 291 HIS A CA 1
ATOM 2219 C C . HIS A 1 291 ? -23.571 -61.479 -5.762 1.00 31.48 291 HIS A C 1
ATOM 2221 O O . HIS A 1 291 ? -23.896 -61.916 -6.858 1.00 31.48 291 HIS A O 1
ATOM 2227 N N . ASP A 1 292 ? -23.159 -60.199 -5.614 1.00 29.42 292 ASP A N 1
ATOM 2228 C CA . ASP A 1 292 ? -21.914 -59.663 -6.232 1.00 29.42 292 ASP A CA 1
ATOM 2229 C C . ASP A 1 292 ? -21.434 -58.338 -5.571 1.00 29.42 292 ASP A C 1
ATOM 2231 O O . ASP A 1 292 ? -22.237 -57.527 -5.109 1.00 29.42 292 ASP A O 1
ATOM 2235 N N . ALA A 1 293 ? -20.113 -58.134 -5.500 1.00 30.73 293 ALA A N 1
ATOM 2236 C CA . ALA A 1 293 ? -19.419 -56.969 -4.915 1.00 30.73 293 ALA A CA 1
ATOM 2237 C C . ALA A 1 293 ? -18.949 -55.986 -6.025 1.00 30.73 293 ALA A C 1
ATOM 2239 O O . ALA A 1 293 ? -19.046 -56.338 -7.199 1.00 30.73 293 ALA A O 1
ATOM 2240 N N . PRO A 1 294 ? -18.421 -54.766 -5.729 1.00 37.16 294 PRO A N 1
ATOM 2241 C CA . PRO A 1 294 ? -17.017 -54.656 -5.298 1.00 37.16 294 PRO A CA 1
ATOM 2242 C C . PRO A 1 294 ? -16.649 -53.480 -4.349 1.00 37.16 294 PRO A C 1
ATOM 2244 O O . PRO A 1 294 ? -17.063 -52.336 -4.491 1.00 37.16 294 PRO A O 1
ATOM 2247 N N . GLN A 1 295 ? -15.780 -53.819 -3.394 1.00 30.78 295 GLN A N 1
ATOM 2248 C CA . GLN A 1 295 ? -14.468 -53.239 -3.047 1.00 30.78 295 GLN A CA 1
ATOM 2249 C C . GLN A 1 295 ? -14.214 -51.713 -2.898 1.00 30.78 295 GLN A C 1
ATOM 2251 O O . GLN A 1 295 ? -14.271 -50.913 -3.827 1.00 30.78 295 GLN A O 1
ATOM 2256 N N . LYS A 1 296 ? -13.733 -51.388 -1.686 1.00 28.50 296 LYS A N 1
ATOM 2257 C CA . LYS A 1 296 ? -13.106 -50.146 -1.199 1.00 28.50 296 LYS A CA 1
ATOM 2258 C C . LYS A 1 296 ? -11.847 -49.730 -1.980 1.00 28.50 296 LYS A C 1
ATOM 2260 O O . LYS A 1 296 ? -10.960 -50.554 -2.196 1.00 28.50 296 LYS A O 1
ATOM 2265 N N . ALA A 1 297 ? -11.682 -48.420 -2.183 1.00 27.27 297 ALA A N 1
ATOM 2266 C CA . ALA A 1 297 ? -10.381 -47.765 -2.319 1.00 27.27 297 ALA A CA 1
ATOM 2267 C C . ALA A 1 297 ? -10.315 -46.540 -1.392 1.00 27.27 297 ALA A C 1
ATOM 2269 O O . ALA A 1 297 ? -11.236 -45.733 -1.312 1.00 27.27 297 ALA A O 1
ATOM 2270 N N . ASN A 1 298 ? -9.219 -46.475 -0.648 1.00 27.80 298 ASN A N 1
ATOM 2271 C CA . ASN A 1 298 ? -8.939 -45.584 0.463 1.00 27.80 298 ASN A CA 1
ATOM 2272 C C . ASN A 1 298 ? -7.927 -44.533 -0.021 1.00 27.80 298 ASN A C 1
ATOM 2274 O O . ASN A 1 298 ? -6.806 -44.906 -0.352 1.00 27.80 298 ASN A O 1
ATOM 2278 N N . THR A 1 299 ? -8.279 -43.247 -0.048 1.00 27.06 299 THR A N 1
ATOM 2279 C CA . THR A 1 299 ? -7.292 -42.154 -0.108 1.00 27.06 299 THR A CA 1
ATOM 2280 C C . THR A 1 299 ? -7.756 -40.995 0.757 1.00 27.06 299 THR A C 1
ATOM 2282 O O . THR A 1 299 ? -8.578 -40.172 0.357 1.00 27.06 299 THR A O 1
ATOM 2285 N N . ALA A 1 300 ? -7.189 -40.954 1.957 1.00 26.75 300 ALA A N 1
ATOM 2286 C CA . ALA A 1 300 ? -7.167 -39.800 2.827 1.00 26.75 300 ALA A CA 1
ATOM 2287 C C . ALA A 1 300 ? -6.394 -38.648 2.166 1.00 26.75 300 ALA A C 1
ATOM 2289 O O . ALA A 1 300 ? -5.246 -38.811 1.754 1.00 26.75 300 ALA A O 1
ATOM 2290 N N . ARG A 1 301 ? -6.995 -37.460 2.144 1.00 25.52 301 ARG A N 1
ATOM 2291 C CA . ARG A 1 301 ? -6.259 -36.195 2.199 1.00 25.52 301 ARG A CA 1
ATOM 2292 C C . ARG A 1 301 ? -7.095 -35.222 3.016 1.00 25.52 301 ARG A C 1
ATOM 2294 O O . ARG A 1 301 ? -8.078 -34.675 2.530 1.00 25.52 301 ARG A O 1
ATOM 2301 N N . GLY A 1 302 ? -6.725 -35.113 4.289 1.00 24.50 302 GLY A N 1
ATOM 2302 C CA . GLY A 1 302 ? -7.404 -34.304 5.287 1.00 24.50 302 GLY A CA 1
ATOM 2303 C C . GLY A 1 302 ? -7.468 -32.841 4.872 1.00 24.50 302 GLY A C 1
ATOM 2304 O O . GLY A 1 302 ? -6.450 -32.161 4.764 1.00 24.50 302 GLY A O 1
ATOM 2305 N N . THR A 1 303 ? -8.687 -32.363 4.668 1.00 27.06 303 THR A N 1
ATOM 2306 C CA . THR A 1 303 ? -9.064 -30.990 4.975 1.00 27.06 303 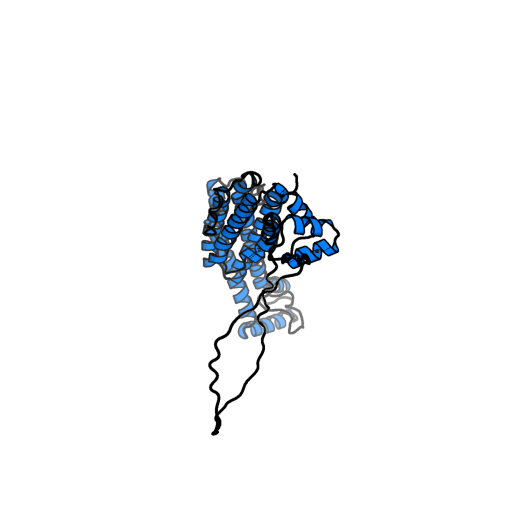THR A CA 1
ATOM 2307 C C . THR A 1 303 ? -8.924 -30.835 6.482 1.00 27.06 303 THR A C 1
ATOM 2309 O O . THR A 1 303 ? -9.657 -31.482 7.232 1.00 27.06 303 THR A O 1
ATOM 2312 N N . ALA A 1 304 ? -7.924 -30.065 6.912 1.00 26.92 304 ALA A N 1
ATOM 2313 C CA . ALA A 1 304 ? -7.712 -29.742 8.313 1.00 26.92 304 ALA A CA 1
ATOM 2314 C C . ALA A 1 304 ? -9.030 -29.229 8.900 1.00 26.92 304 ALA A C 1
ATOM 2316 O O . ALA A 1 304 ? -9.609 -28.251 8.426 1.00 26.92 304 ALA A O 1
ATOM 2317 N N . SER A 1 305 ? -9.514 -29.984 9.877 1.00 26.81 305 SER A N 1
ATOM 2318 C CA . SER A 1 305 ? -10.647 -29.669 10.720 1.00 26.81 305 SER A CA 1
ATOM 2319 C C . SER A 1 305 ? -10.476 -28.263 11.275 1.00 26.81 305 SER A C 1
ATOM 2321 O O . SER A 1 305 ? -9.505 -28.000 11.987 1.00 26.81 305 SER A O 1
ATOM 2323 N N . GLY A 1 306 ? -11.431 -27.384 10.970 1.00 27.89 306 GLY A N 1
ATOM 2324 C CA . GLY A 1 306 ? -11.686 -26.230 11.813 1.00 27.89 306 GLY A CA 1
ATOM 2325 C C . GLY A 1 306 ? -11.937 -26.762 13.215 1.00 27.89 306 GLY A C 1
ATOM 2326 O O . GLY A 1 306 ? -12.936 -27.439 13.454 1.00 27.89 306 GLY A O 1
ATOM 2327 N N . VAL A 1 307 ? -10.971 -26.543 14.100 1.00 30.41 307 VAL A N 1
ATOM 2328 C CA . VAL A 1 307 ? -11.208 -26.661 15.528 1.00 30.41 307 VAL A CA 1
ATOM 2329 C C . VAL A 1 307 ? -12.264 -25.610 15.816 1.00 30.41 307 VAL A C 1
ATOM 2331 O O . VAL A 1 307 ? -12.051 -24.423 15.566 1.00 30.41 307 VAL A O 1
ATOM 2334 N N . ASP A 1 308 ? -13.427 -26.071 16.254 1.00 36.12 308 ASP A N 1
ATOM 2335 C CA . ASP A 1 308 ? -14.444 -25.243 16.878 1.00 36.12 308 ASP A CA 1
ATOM 2336 C C . ASP A 1 308 ? -13.825 -24.744 18.192 1.00 36.12 308 ASP A C 1
ATOM 2338 O O . ASP A 1 308 ? -13.966 -25.353 19.254 1.00 36.12 308 ASP A O 1
ATOM 2342 N N . VAL A 1 309 ? -12.968 -23.721 18.084 1.00 41.88 309 VAL A N 1
ATOM 2343 C CA . VAL A 1 309 ? -12.391 -23.023 19.227 1.00 41.88 309 VAL A CA 1
ATOM 2344 C C . VAL A 1 309 ? -13.572 -22.301 19.842 1.00 41.88 309 VAL A C 1
ATOM 2346 O O . VAL A 1 309 ? -13.955 -21.230 19.370 1.00 41.88 309 VAL A O 1
ATOM 2349 N N . GLY A 1 310 ? -14.199 -22.940 20.835 1.00 50.16 310 GLY A N 1
ATOM 2350 C CA . GLY A 1 310 ? -15.281 -22.343 21.605 1.00 50.16 310 GLY A CA 1
ATOM 2351 C C . GLY A 1 310 ? -14.905 -20.903 21.927 1.00 50.16 310 GLY A C 1
ATOM 2352 O O . GLY A 1 310 ? -13.809 -20.663 22.434 1.00 50.16 310 GLY A O 1
ATOM 2353 N N . GLU A 1 311 ? -15.753 -19.955 21.519 1.00 64.88 311 GLU A N 1
ATOM 2354 C CA . GLU A 1 311 ? -15.437 -18.528 21.563 1.00 64.88 311 GLU A CA 1
ATOM 2355 C C . GLU A 1 311 ? -14.969 -18.142 22.970 1.00 64.88 311 GLU A C 1
ATOM 2357 O O . GLU A 1 311 ? -15.776 -18.037 23.901 1.00 64.88 311 GLU A O 1
ATOM 2362 N N . LEU A 1 312 ? -13.651 -17.969 23.128 1.00 79.62 312 LEU A N 1
ATOM 2363 C CA . LEU A 1 312 ? -13.044 -17.628 24.406 1.00 79.62 312 LEU A CA 1
ATOM 2364 C C . LEU A 1 312 ? -13.634 -16.297 24.877 1.00 79.62 312 LEU A C 1
ATOM 2366 O O . LEU A 1 312 ? -13.627 -15.291 24.160 1.00 79.62 312 LEU A O 1
ATOM 2370 N N . GLY A 1 313 ? -14.165 -16.297 26.097 1.00 86.12 313 GLY A N 1
ATOM 2371 C CA . GLY A 1 313 ? -14.765 -15.105 26.681 1.00 86.12 313 GLY A CA 1
ATOM 2372 C C . GLY A 1 313 ? -13.715 -14.058 27.045 1.00 86.12 313 GLY A C 1
ATOM 2373 O O . GLY A 1 313 ? -12.583 -14.387 27.395 1.00 86.12 313 GLY A O 1
ATOM 2374 N N . LEU A 1 314 ? -14.115 -12.787 27.057 1.00 88.81 314 LEU A N 1
ATOM 2375 C CA . LEU A 1 314 ? -13.267 -11.649 27.420 1.00 88.81 314 LEU A CA 1
ATOM 2376 C C . LEU A 1 314 ? -12.501 -11.871 28.738 1.00 88.81 314 LEU A C 1
ATOM 2378 O O . LEU A 1 314 ? -11.298 -11.632 28.797 1.00 88.81 314 LEU A O 1
ATOM 2382 N N . TRP A 1 315 ? -13.188 -12.358 29.776 1.00 87.12 315 TRP A N 1
ATOM 2383 C CA . TRP A 1 315 ? -12.605 -12.608 31.101 1.00 87.12 315 TRP A CA 1
ATOM 2384 C C . TRP A 1 315 ? -11.651 -13.806 31.130 1.00 87.12 315 TRP A C 1
ATOM 2386 O O . TRP A 1 315 ? -10.681 -13.817 31.886 1.00 87.12 315 TRP A O 1
ATOM 2396 N N . GLU A 1 316 ? -11.910 -14.824 30.310 1.00 89.69 316 GLU A N 1
ATOM 2397 C CA . GLU A 1 316 ? -11.020 -15.977 30.192 1.00 89.69 316 GLU A CA 1
ATOM 2398 C C . GLU A 1 316 ? -9.710 -15.579 29.510 1.00 89.69 316 GLU A C 1
ATOM 2400 O O . GLU A 1 316 ? -8.627 -15.890 30.015 1.00 89.69 316 GLU A O 1
ATOM 2405 N N . VAL A 1 317 ? -9.814 -14.826 28.412 1.00 90.62 317 VAL A N 1
ATOM 2406 C CA . VAL A 1 317 ? -8.657 -14.292 27.692 1.00 90.62 317 VAL A CA 1
ATOM 2407 C C . VAL A 1 317 ? -7.864 -13.339 28.581 1.00 90.62 317 VAL A C 1
ATOM 2409 O O . VAL A 1 317 ? -6.645 -13.462 28.645 1.00 90.62 317 VAL A O 1
ATOM 2412 N N . GLU A 1 318 ? -8.519 -12.433 29.316 1.00 92.12 318 GLU A N 1
ATOM 2413 C CA . GLU A 1 318 ? -7.839 -11.561 30.279 1.00 92.12 318 GLU A CA 1
ATOM 2414 C C . GLU A 1 318 ? -7.038 -12.381 31.298 1.00 92.12 318 GLU A C 1
ATOM 2416 O O . GLU A 1 318 ? -5.832 -12.175 31.452 1.00 92.12 318 GLU A O 1
ATOM 2421 N N . ARG A 1 319 ? -7.684 -13.343 31.966 1.00 90.75 319 ARG A N 1
ATOM 2422 C CA . ARG A 1 319 ? -7.049 -14.129 33.025 1.00 90.75 319 ARG A CA 1
ATOM 2423 C C . ARG A 1 319 ? -5.786 -14.832 32.542 1.00 90.75 319 ARG A C 1
ATOM 2425 O O . ARG A 1 319 ? -4.770 -14.791 33.231 1.00 90.75 319 ARG A O 1
ATOM 2432 N N . ARG A 1 320 ? -5.849 -15.474 31.376 1.00 91.50 320 ARG A N 1
ATOM 2433 C CA . ARG A 1 320 ? -4.715 -16.214 30.816 1.00 91.50 320 ARG A CA 1
ATOM 2434 C C . ARG A 1 320 ? -3.630 -15.268 30.272 1.00 91.50 320 ARG A C 1
ATOM 2436 O O . ARG A 1 320 ? -2.450 -15.471 30.540 1.00 91.50 320 ARG A O 1
ATOM 2443 N N . LEU A 1 321 ? -4.004 -14.162 29.620 1.00 91.25 321 LEU A N 1
ATOM 2444 C CA . LEU A 1 321 ? -3.037 -13.197 29.075 1.00 91.25 321 LEU A CA 1
ATOM 2445 C C . LEU A 1 321 ? -2.214 -12.483 30.169 1.00 91.25 321 LEU A C 1
ATOM 2447 O O . LEU A 1 321 ? -1.066 -12.088 29.933 1.00 91.25 321 LEU A O 1
ATOM 2451 N N . PHE A 1 322 ? -2.782 -12.297 31.365 1.00 92.81 322 PHE A N 1
ATOM 2452 C CA . PHE A 1 322 ? -2.103 -11.674 32.510 1.00 92.81 322 PHE A CA 1
ATOM 2453 C C . PHE A 1 322 ? -1.475 -12.668 33.501 1.00 92.81 322 PHE A C 1
ATOM 2455 O O . PHE A 1 322 ? -0.831 -12.212 34.446 1.00 92.81 322 PHE A O 1
ATOM 2462 N N . ALA A 1 323 ? -1.610 -13.983 33.293 1.00 91.50 323 ALA A N 1
ATOM 2463 C CA . ALA A 1 323 ? -1.012 -14.995 34.167 1.00 91.50 323 ALA A CA 1
ATOM 2464 C C . ALA A 1 323 ? 0.520 -15.030 34.035 1.00 91.50 323 ALA A C 1
ATOM 2466 O O . ALA A 1 323 ? 1.243 -14.757 34.993 1.00 91.50 323 ALA A O 1
ATOM 2467 N N . ASP A 1 324 ? 1.015 -15.313 32.832 1.00 92.62 324 ASP A N 1
ATOM 2468 C CA . ASP A 1 324 ? 2.437 -15.355 32.501 1.00 92.62 324 ASP A CA 1
ATOM 2469 C C . ASP A 1 324 ? 2.643 -15.190 30.981 1.00 92.62 324 ASP A C 1
ATOM 2471 O O . ASP A 1 324 ? 1.685 -15.093 30.212 1.00 92.62 324 ASP A O 1
ATOM 2475 N N . ASN A 1 325 ? 3.896 -15.081 30.532 1.00 92.31 325 ASN A N 1
ATOM 2476 C CA . ASN A 1 325 ? 4.203 -14.861 29.113 1.00 92.31 325 ASN A CA 1
ATOM 2477 C C . ASN A 1 325 ? 3.949 -16.094 28.238 1.00 92.31 325 ASN A C 1
ATOM 2479 O O . ASN A 1 325 ? 3.615 -15.928 27.070 1.00 92.31 325 ASN A O 1
ATOM 2483 N N . GLN A 1 326 ? 4.090 -17.310 28.775 1.00 92.56 326 GLN A N 1
ATOM 2484 C CA . GLN A 1 326 ? 3.807 -18.522 28.012 1.00 92.56 326 GLN A CA 1
ATOM 2485 C C . GLN A 1 326 ? 2.298 -18.673 27.825 1.00 92.56 326 GLN A C 1
ATOM 2487 O O . GLN A 1 326 ? 1.843 -18.758 26.692 1.00 92.56 326 GLN A O 1
ATOM 2492 N N . SER A 1 327 ? 1.520 -18.545 28.905 1.00 92.44 327 SER A N 1
ATOM 2493 C CA . SER A 1 327 ? 0.057 -18.557 28.820 1.00 92.44 327 SER A CA 1
ATOM 2494 C C . SER A 1 327 ? -0.478 -17.456 27.898 1.00 92.44 327 SER A C 1
ATOM 2496 O O . SER A 1 327 ? -1.431 -17.682 27.155 1.00 92.44 327 SER A O 1
ATOM 2498 N N . ALA A 1 328 ? 0.159 -16.280 27.877 1.00 91.00 328 ALA A N 1
ATOM 2499 C CA . ALA A 1 328 ? -0.205 -15.223 26.941 1.00 91.00 328 ALA A CA 1
ATOM 2500 C C . ALA A 1 328 ? 0.028 -15.610 25.473 1.00 91.00 328 ALA A C 1
ATOM 2502 O O . ALA A 1 328 ? -0.799 -15.261 24.637 1.00 91.00 328 ALA A O 1
ATOM 2503 N N . ARG A 1 329 ? 1.114 -16.322 25.149 1.00 92.31 329 ARG A N 1
ATOM 2504 C CA . ARG A 1 329 ? 1.365 -16.819 23.785 1.00 92.31 329 ARG A CA 1
ATOM 2505 C C . ARG A 1 329 ? 0.352 -17.874 23.383 1.00 92.31 329 ARG A C 1
ATOM 2507 O O . ARG A 1 329 ? -0.232 -17.742 22.316 1.00 92.31 329 ARG A O 1
ATOM 2514 N N . ASP A 1 330 ? 0.106 -18.838 24.264 1.00 92.88 330 ASP A N 1
ATOM 2515 C CA . ASP A 1 330 ? -0.810 -19.948 23.998 1.00 92.88 330 ASP A CA 1
ATOM 2516 C C . ASP A 1 330 ? -2.227 -19.421 23.692 1.00 92.88 330 ASP A C 1
ATOM 2518 O O . ASP A 1 330 ? -2.875 -19.854 22.750 1.00 92.88 330 ASP A O 1
ATOM 2522 N N . VAL A 1 331 ? -2.691 -18.396 24.417 1.00 92.94 331 VAL A N 1
ATOM 2523 C CA . VAL A 1 331 ? -4.009 -17.777 24.172 1.00 92.94 331 VAL A CA 1
ATOM 2524 C C . VAL A 1 331 ? -4.064 -16.990 22.870 1.00 92.94 331 VAL A C 1
ATOM 2526 O O . VAL A 1 331 ? -5.105 -16.952 22.215 1.00 92.94 331 VAL A O 1
ATOM 2529 N N . LEU A 1 332 ? -2.981 -16.300 22.511 1.00 93.31 332 LEU A N 1
ATOM 2530 C CA . LEU A 1 332 ? -2.916 -15.601 21.230 1.00 93.31 332 LEU A CA 1
ATOM 2531 C C . LEU A 1 332 ? -2.928 -16.607 20.073 1.00 93.31 332 LEU A C 1
ATOM 2533 O O . LEU A 1 332 ? -3.626 -16.369 19.090 1.00 93.31 332 LEU A O 1
ATOM 2537 N N . GLU A 1 333 ? -2.251 -17.745 20.229 1.00 93.12 333 GLU A N 1
ATOM 2538 C CA . GLU A 1 333 ? -2.277 -18.861 19.281 1.00 93.12 333 GLU A CA 1
ATOM 2539 C C . GLU A 1 333 ? -3.674 -19.494 19.174 1.00 93.12 333 GLU A C 1
ATOM 2541 O O . GLU A 1 333 ? -4.189 -19.619 18.063 1.00 93.12 333 GLU A O 1
ATOM 2546 N N . ASP A 1 334 ? -4.347 -19.772 20.299 1.00 92.38 334 ASP A N 1
ATOM 2547 C CA . ASP A 1 334 ? -5.734 -20.271 20.334 1.00 92.38 334 ASP A CA 1
ATOM 2548 C C . ASP A 1 334 ? -6.700 -19.321 19.599 1.00 92.38 334 ASP A C 1
ATOM 2550 O O . ASP A 1 334 ? -7.638 -19.743 18.919 1.00 92.38 334 ASP A O 1
ATOM 2554 N N . LEU A 1 335 ? -6.466 -18.009 19.707 1.00 89.56 335 LEU A N 1
ATOM 2555 C CA . LEU A 1 335 ? -7.236 -16.979 19.010 1.00 89.56 335 LEU A CA 1
ATOM 2556 C C . LEU A 1 335 ? -6.788 -16.761 17.554 1.00 89.56 335 LEU A C 1
ATOM 2558 O O . LEU A 1 335 ? -7.419 -15.960 16.855 1.00 89.56 335 LEU A O 1
ATOM 2562 N N . GLY A 1 336 ? -5.742 -17.436 17.073 1.00 91.12 336 GLY A N 1
ATOM 2563 C CA . GLY A 1 336 ? -5.178 -17.263 15.730 1.00 91.12 336 GLY A CA 1
ATOM 2564 C C . GLY A 1 336 ? -4.605 -15.863 15.488 1.00 91.12 336 GLY A C 1
ATOM 2565 O O . GLY A 1 336 ? -4.853 -15.273 14.438 1.00 91.12 336 GLY A O 1
ATOM 2566 N N . LEU A 1 337 ? -3.937 -15.289 16.491 1.00 92.75 337 LEU A N 1
ATOM 2567 C CA . LEU A 1 337 ? -3.334 -13.956 16.463 1.00 92.75 337 LEU A CA 1
ATOM 2568 C C . LEU A 1 337 ? -1.810 -14.099 16.380 1.00 92.75 337 LEU A C 1
ATOM 2570 O O . LEU A 1 337 ? -1.160 -14.428 17.370 1.00 92.75 337 LEU A O 1
ATOM 2574 N N . GLU A 1 338 ? -1.237 -13.857 15.203 1.00 92.25 338 GLU A N 1
ATOM 2575 C CA . GLU A 1 338 ? 0.182 -14.125 14.927 1.00 92.25 338 GLU A CA 1
ATOM 2576 C C . GLU A 1 338 ? 1.049 -12.858 14.977 1.00 92.25 338 GLU A C 1
ATOM 2578 O O . GLU A 1 338 ? 2.254 -12.922 15.229 1.00 92.25 338 GLU A O 1
ATOM 2583 N N . LEU A 1 339 ? 0.459 -11.689 14.712 1.00 93.06 339 LEU A N 1
ATOM 2584 C CA . LEU A 1 339 ? 1.182 -10.427 14.534 1.00 93.06 339 LEU A CA 1
ATOM 2585 C C . LEU A 1 339 ? 1.232 -9.568 15.798 1.00 93.06 339 LEU A C 1
ATOM 2587 O O . LEU A 1 339 ? 2.019 -8.615 15.865 1.00 93.06 339 LEU A O 1
ATOM 2591 N N . LEU A 1 340 ? 0.379 -9.855 16.777 1.00 93.50 340 LEU A N 1
ATOM 2592 C CA . LEU A 1 340 ? 0.338 -9.139 18.044 1.00 93.50 340 LEU A CA 1
ATOM 2593 C C . LEU A 1 340 ? 1.357 -9.679 19.041 1.00 93.50 340 LEU A C 1
ATOM 2595 O O . LEU A 1 340 ? 1.377 -10.859 19.375 1.00 93.50 340 LEU A O 1
ATOM 2599 N N . SER A 1 341 ? 2.159 -8.776 19.603 1.00 94.38 341 SER A N 1
ATOM 2600 C CA . SER A 1 341 ? 2.978 -9.115 20.766 1.00 94.38 341 SER A CA 1
ATOM 2601 C C . SER A 1 341 ? 2.133 -9.205 22.040 1.00 94.38 341 SER A C 1
ATOM 2603 O O . SER A 1 341 ? 1.108 -8.536 22.187 1.00 94.38 341 SER A O 1
ATOM 2605 N N . GLU A 1 342 ? 2.611 -9.971 23.023 1.00 93.81 342 GLU A N 1
ATOM 2606 C CA . GLU A 1 342 ? 1.966 -10.107 24.337 1.00 93.81 342 GLU A CA 1
ATOM 2607 C C . GLU A 1 342 ? 1.717 -8.742 25.007 1.00 93.81 342 GLU A C 1
ATOM 2609 O O . GLU A 1 342 ? 0.694 -8.514 25.652 1.00 93.81 342 GLU A O 1
ATOM 2614 N N . THR A 1 343 ? 2.658 -7.804 24.866 1.00 94.12 343 THR A N 1
ATOM 2615 C CA . THR A 1 343 ? 2.556 -6.461 25.450 1.00 94.12 343 THR A CA 1
ATOM 2616 C C . THR A 1 343 ? 1.482 -5.625 24.762 1.00 94.12 343 THR A C 1
ATOM 2618 O O . THR A 1 343 ? 0.717 -4.939 25.443 1.00 94.12 343 THR A O 1
ATOM 2621 N N . GLU A 1 344 ? 1.382 -5.707 23.436 1.00 94.56 344 GLU A N 1
ATOM 2622 C CA . GLU A 1 344 ? 0.338 -5.043 22.655 1.00 94.56 344 GLU A CA 1
ATOM 2623 C C . GLU A 1 344 ? -1.039 -5.626 22.963 1.00 94.56 344 GLU A C 1
ATOM 2625 O O . GLU A 1 344 ? -1.966 -4.867 23.239 1.00 94.56 344 GLU A O 1
ATOM 2630 N N . ALA A 1 345 ? -1.163 -6.954 23.009 1.00 93.56 345 ALA A N 1
ATOM 2631 C CA . ALA A 1 345 ? -2.402 -7.635 23.364 1.00 93.56 345 ALA A CA 1
ATOM 2632 C C . ALA A 1 345 ? -2.903 -7.219 24.758 1.00 93.56 345 ALA A C 1
ATOM 2634 O O . ALA A 1 345 ? -4.063 -6.832 24.920 1.00 93.56 345 ALA A O 1
ATOM 2635 N N . ARG A 1 346 ? -2.010 -7.191 25.761 1.00 94.25 346 ARG A N 1
ATOM 2636 C CA . ARG A 1 346 ? -2.333 -6.731 27.125 1.00 94.25 346 ARG A CA 1
ATOM 2637 C C . ARG A 1 346 ? -2.749 -5.261 27.140 1.00 94.25 346 ARG A C 1
ATOM 2639 O O . ARG A 1 346 ? -3.689 -4.886 27.843 1.00 94.25 346 ARG A O 1
ATOM 2646 N N . ALA A 1 347 ? -2.060 -4.417 26.372 1.00 93.50 347 ALA A N 1
ATOM 2647 C CA . ALA A 1 347 ? -2.388 -2.999 26.259 1.00 93.50 347 ALA A CA 1
ATOM 2648 C C . ALA A 1 347 ? -3.743 -2.762 25.574 1.00 93.50 347 ALA A C 1
ATOM 2650 O O . ALA A 1 347 ? -4.443 -1.817 25.942 1.00 93.50 347 ALA A O 1
ATOM 2651 N N . LEU A 1 348 ? -4.121 -3.605 24.609 1.00 93.19 348 LEU A N 1
ATOM 2652 C CA . LEU A 1 348 ? -5.420 -3.557 23.944 1.00 93.19 348 LEU A CA 1
ATOM 2653 C C . LEU A 1 348 ? -6.552 -4.054 24.846 1.00 93.19 348 LEU A C 1
ATOM 2655 O O . LEU A 1 348 ? -7.571 -3.374 24.944 1.00 93.19 348 LEU A O 1
ATOM 2659 N N . LEU A 1 349 ? -6.372 -5.163 25.571 1.00 91.25 349 LEU A N 1
ATOM 2660 C CA . LEU A 1 349 ? -7.395 -5.656 26.504 1.00 91.25 349 LEU A CA 1
ATOM 2661 C C . LEU A 1 349 ? -7.742 -4.627 27.578 1.00 91.25 349 LEU A C 1
ATOM 2663 O O . LEU A 1 349 ? -8.917 -4.360 27.808 1.00 91.25 349 LEU A O 1
ATOM 2667 N N . ARG A 1 350 ? -6.744 -3.950 28.162 1.00 90.25 350 ARG A N 1
ATOM 2668 C CA . ARG A 1 350 ? -6.969 -2.880 29.158 1.00 90.25 350 ARG A CA 1
ATOM 2669 C C . ARG A 1 350 ? -7.831 -1.722 28.645 1.00 90.25 350 ARG A C 1
ATOM 2671 O O . ARG A 1 350 ? -8.327 -0.917 29.431 1.00 90.25 350 ARG A O 1
ATOM 2678 N N . ARG A 1 351 ? -8.001 -1.599 27.329 1.00 88.25 351 ARG A N 1
ATOM 2679 C CA . ARG A 1 351 ? -8.848 -0.567 26.720 1.00 88.25 351 ARG A CA 1
ATOM 2680 C C . ARG A 1 351 ? -10.311 -0.963 26.668 1.00 88.25 351 ARG A C 1
ATOM 2682 O O . ARG A 1 351 ? -11.132 -0.075 26.439 1.00 88.25 351 ARG A O 1
ATOM 2689 N N . ARG A 1 352 ? -10.659 -2.224 26.922 1.00 89.81 352 ARG A N 1
ATOM 2690 C CA . ARG A 1 352 ? -12.051 -2.645 27.091 1.00 89.81 352 ARG A CA 1
ATOM 2691 C C . ARG A 1 352 ? -12.655 -1.917 28.281 1.00 89.81 352 ARG A C 1
ATOM 2693 O O . ARG A 1 352 ? -12.027 -1.785 29.333 1.00 89.81 352 ARG A O 1
ATOM 2700 N N . VAL A 1 353 ? -13.843 -1.355 28.089 1.00 85.31 353 VAL A N 1
ATOM 2701 C CA . VAL A 1 353 ? -14.551 -0.634 29.155 1.00 85.31 353 VAL A CA 1
ATOM 2702 C C . VAL A 1 353 ? -14.996 -1.616 30.234 1.00 85.31 353 VAL A C 1
ATOM 2704 O O . VAL A 1 353 ? -14.894 -1.302 31.414 1.00 85.31 353 VAL A O 1
ATOM 2707 N N . GLU A 1 354 ? -15.379 -2.824 29.824 1.00 81.00 354 GLU A N 1
ATOM 2708 C CA . GLU A 1 354 ? -15.886 -3.890 30.684 1.00 81.00 354 GLU A CA 1
ATOM 2709 C C . GLU A 1 354 ? -14.848 -4.422 31.695 1.00 81.00 354 GLU A C 1
ATOM 2711 O O . GLU A 1 354 ? -15.243 -4.938 32.734 1.00 81.00 354 GLU A O 1
ATOM 2716 N N . LEU A 1 355 ? -13.544 -4.251 31.430 1.00 76.69 355 LEU A N 1
ATOM 2717 C CA . LEU A 1 355 ? -12.448 -4.703 32.304 1.00 76.69 355 LEU A CA 1
ATOM 2718 C C . LEU A 1 355 ? -11.937 -3.640 33.296 1.00 76.69 355 LEU A C 1
ATOM 2720 O O . LEU A 1 355 ? -11.097 -3.953 34.130 1.00 76.69 355 LEU A O 1
ATOM 2724 N N . ALA A 1 356 ? -12.382 -2.379 33.213 1.00 66.56 356 ALA A N 1
ATOM 2725 C CA . ALA A 1 356 ? -11.982 -1.351 34.195 1.00 66.56 356 ALA A CA 1
ATOM 2726 C C . ALA A 1 356 ? -13.086 -0.998 35.196 1.00 66.56 356 ALA A C 1
ATOM 2728 O O . ALA A 1 356 ? -13.123 0.140 35.674 1.00 66.56 356 ALA A O 1
ATOM 2729 N N . GLY A 1 357 ? -13.997 -1.945 35.426 1.00 47.78 357 GLY A N 1
ATOM 2730 C CA . GLY A 1 357 ? -14.988 -1.894 36.498 1.00 47.78 357 GLY A CA 1
ATOM 2731 C C . GLY A 1 357 ? -14.391 -2.283 37.839 1.00 47.78 357 GLY A C 1
ATOM 2732 O O . GLY A 1 357 ? -13.520 -3.180 37.847 1.00 47.78 357 GLY A O 1
#

Secondary structure (DSSP, 8-state):
---TTTTS-TT--HHHHHHHHSHHHHHHHHHHHHHHHHHHHHHHHHHTSHHHHHHHHHHHHHHSSSSSEETTEEHHHHHHHS-TTTT---TTS--TTHHHHHHHHHHHHHHHHHHHHHHHHHHHHHTTTGGG---TTT-PPS---TT----PPPPGGGHHHHHHHHHHHHHHHHHS-HHHHHHHHHHHHHHHHHHHIIIIITT--B-HHHHHHHHHHHHHHHHHHHHHH-TTHHHHHHHHHHHHHHHHT--SS------------------------------------------------------------HHHHHHHHTT-HHHHHHHHHHTT--S--HHHHHHHHTTBSTT--

Sequence (357 aa):
MTTSLGRAMGGVTKEEQEKLLGVEGLERLCKTYGSADYLERAMRDWSDDVFFLDIWEGLQDRARGQTSNIGTMSVADVAERTSKNVESDDVDGGSLFDETASWYARLRERSEKIIIDTLNSNVREALRPYRHINPWATLSGASASASNATELSPTAEIDPLLSYLRSTLAFLSRALASAPLRRITRAVLTTISTTLWENVLSRYRFSTQGAAQLHADLAAVCRVVDKHVGTGVAEAGLAKCLEGVKIVGLPVKGNSASQVDTAKGRDDDGGEEDEDWDTGAWDAEDGDEVHDAPQKANTARGTASGVDVGELGLWEVERRLFADNQSARDVLEDLGLELLSETEARALLRRRVELAG